Protein 5MEB (pdb70)

Foldseek 3Di:
DVVVVVVVVVVVLVLLLLLVLVVVVVPDDAFDKDWLQRSLVVSQVVDDDPVNHDDSVSSSVSVVVLCVLVCCKPWDDDPPDTIIIHHHDDDSVVSVVSSVVVCVVVVD/DVVVVVVVVVVVLVVLLLLVLLVVVVPDDAFDKDWLQVSLVVSQVPDDDPVRDDHSVNSSVSVVVLCVLVCCKPWDDDPPDTIIIHHHDDDVVSSVVSSVVVVVD

Nearest PDB structures (foldseek):
  5meb-assembly2_B  TM=1.006E+00  e=5.014E-17  Saccharomyces cerevisiae
  7ctg-assembly1_A  TM=5.837E-01  e=7.680E-02  Homo sapiens
  7jpr-assembly1_A  TM=5.671E-01  e=1.445E-01  Homo sapiens
  2zme-assembly1_A  TM=5.915E-01  e=1.983E-01  Homo sapiens
  8s0f-assembly1_A  TM=4.868E-01  e=1.408E+00  Homo sapiens

Sequence (213 aa):
GAALLSQRQQKRYQQFLAKTQVFDILFSLTRGQPYTETYLSSSSLIVDSLQDSNNPIGTKEASEILAGLQGILPDISVHHQVDDGGLKVYRWNSLDKNRRFSKLLQIHHKSKQQDGAALLSQRQKRYQQFLAKTQVFDILFSLTRGQPYTETYLSSLIVDSLQDSNNPIGTKEASSEILAGLQGILPDISVHHQVDGGLKVYRWNSLDKNRFSKLLQIHKSK

Secondary structure (DSSP, 8-state):
--HHHHHHHHHHHHHH---HHHHHHHHSPSSS-EEHHHHHHHHHHHH--TTS---HHHHHHHHHHHHHH---EEEE-STT---EEEES---HHHHHHHHHHHHHHHT-/--HHHHHHHHHHHHHH---HHHHHHHHSPSSS-EEHHHHHHHHHHHH-BTTB---HHHHHHHHHHHHHH---EEEEESTT--EEEEES---HHHHHHHHHHHH--

Radius of gyration: 21.31 Å; Cα contacts (8 Å, |Δi|>4): 197; chains: 2; bounding box: 37×63×68 Å

B-factor: mean 31.62, std 13.68, range [11.79, 124.96]

InterPro domains:
  IPR032054 DNA replication factor Cdt1, C-terminal [PF16679] (482-574)
  IPR038090 DNA replication factor Cdt1, C-terminal WH domain superfamily [G3DSA:1.10.10.1420] (472-599)

Solvent-accessible surface area: 13848 Å² total

Structure (mmCIF, N/CA/C/O backbone):
data_5MEB
#
_entry.id   5MEB
#
_cell.length_a   43.930
_cell.length_b   85.870
_cell.length_c   89.190
_cell.angle_alpha   90.00
_cell.angle_beta   90.00
_cell.angle_gamma   90.00
#
_symmetry.space_group_name_H-M   'P 21 21 21'
#
loop_
_entity.id
_entity.type
_entity.pdbx_description
1 polymer 'Cell division cycle protein CDT1'
2 non-polymer 'SULFATE ION'
3 water water
#
loop_
_atom_site.group_PDB
_atom_site.id
_atom_site.type_symbol
_atom_site.label_atom_id
_atom_site.label_alt_id
_atom_site.label_comp_id
_atom_site.label_asym_id
_atom_site.label_entity_id
_atom_site.label_seq_id
_atom_site.pdbx_PDB_ins_code
_atom_site.Cartn_x
_atom_site.Cartn_y
_atom_site.Cartn_z
_atom_site.occupancy
_atom_site.B_iso_or_equiv
_atom_site.auth_seq_id
_atom_site.auth_comp_id
_atom_site.auth_asym_id
_atom_site.auth_atom_id
_atom_site.pdbx_PDB_model_num
ATOM 1 N N . GLY A 1 1 ? 24.578 50.606 77.571 1.00 64.69 493 GLY A N 1
ATOM 2 C CA . GLY A 1 1 ? 25.749 50.960 78.356 1.00 64.15 493 GLY A CA 1
ATOM 3 C C . GLY A 1 1 ? 26.925 51.355 77.489 1.00 58.17 493 GLY A C 1
ATOM 4 O O . GLY A 1 1 ? 26.740 51.827 76.365 1.00 53.25 493 GLY A O 1
ATOM 18 N N . ALA A 1 3 ? 29.137 49.388 75.983 1.00 48.18 495 ALA A N 1
ATOM 19 C CA . ALA A 1 3 ? 29.181 48.579 74.753 1.00 46.77 495 ALA A CA 1
ATOM 20 C C . ALA A 1 3 ? 28.213 49.107 73.696 1.00 44.04 495 ALA A C 1
ATOM 21 O O . ALA A 1 3 ? 28.530 49.097 72.495 1.00 42.31 495 ALA A O 1
ATOM 23 N N . ALA A 1 4 ? 27.051 49.583 74.142 1.00 44.60 496 ALA A N 1
ATOM 24 C CA . ALA A 1 4 ? 26.051 50.142 73.241 1.00 44.56 496 ALA A CA 1
ATOM 25 C C . ALA A 1 4 ? 26.546 51.465 72.665 1.00 43.62 496 ALA A C 1
ATOM 26 O O . A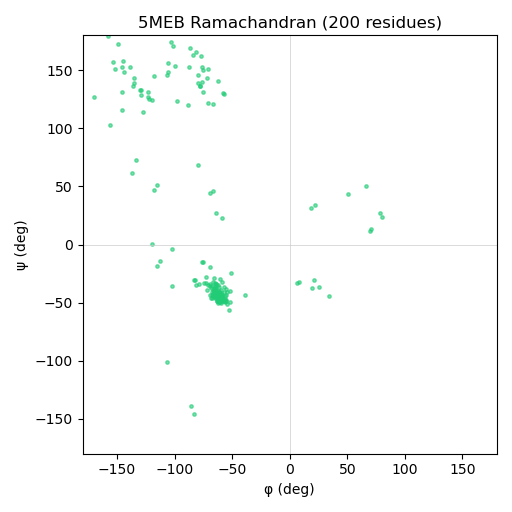LA A 1 4 ? 26.442 51.711 71.460 1.00 40.77 496 ALA A O 1
ATOM 28 N N . LEU A 1 5 ? 27.129 52.306 73.520 1.00 41.60 497 LEU A N 1
ATOM 29 C CA . LEU A 1 5 ? 27.690 53.574 73.050 1.00 39.68 497 LEU A CA 1
ATOM 30 C C . LEU A 1 5 ? 28.762 53.371 71.992 1.00 38.03 497 LEU A C 1
ATOM 31 O O . LEU A 1 5 ? 28.769 54.060 70.971 1.00 36.60 497 LEU A O 1
ATOM 36 N N . LEU A 1 6 ? 29.661 52.428 72.244 1.00 38.33 498 LEU A N 1
ATOM 37 C CA . LEU A 1 6 ? 30.731 52.127 71.290 1.00 37.41 498 LEU A CA 1
ATOM 38 C C . LEU A 1 6 ? 30.143 51.603 69.974 1.00 38.70 498 LEU A C 1
ATOM 39 O O . LEU A 1 6 ? 30.578 51.989 68.883 1.00 35.18 498 LEU A O 1
ATOM 44 N N . SER A 1 7 ? 29.143 50.734 70.089 1.00 39.55 499 SER A N 1
ATOM 45 C CA . SER A 1 7 ? 28.498 50.132 68.925 1.00 43.25 499 SER A CA 1
ATOM 46 C C . SER A 1 7 ? 27.800 51.173 68.056 1.00 42.01 499 SER A C 1
ATOM 47 O O . SER A 1 7 ? 27.942 51.181 66.830 1.00 37.91 499 SER A O 1
ATOM 50 N N . GLN A 1 8 ? 27.034 52.046 68.694 1.00 41.09 500 GLN A N 1
ATOM 51 C CA . GLN A 1 8 ? 26.263 53.049 67.968 1.00 42.00 500 GLN A CA 1
ATOM 52 C C . GLN A 1 8 ? 27.147 54.048 67.240 1.00 38.04 500 GLN A C 1
ATOM 53 O O . GLN A 1 8 ? 26.904 54.361 66.076 1.00 38.53 500 GLN A O 1
ATOM 59 N N . ARG A 1 9 ? 28.176 54.548 67.918 1.00 34.30 501 ARG A N 1
ATOM 60 C CA . ARG A 1 9 ? 29.070 55.505 67.281 1.00 33.38 501 ARG A CA 1
ATOM 61 C C . ARG A 1 9 ? 29.818 54.822 66.125 1.00 34.31 501 ARG A C 1
ATOM 62 O O . ARG A 1 9 ? 30.042 55.431 65.071 1.00 34.47 501 ARG A O 1
ATOM 70 N N . GLN A 1 10 ? 30.185 53.557 66.310 1.00 34.84 502 GLN A N 1
ATOM 71 C CA A GLN A 1 10 ? 30.861 52.786 65.273 0.44 37.01 502 GLN A CA 1
ATOM 72 C CA B GLN A 1 10 ? 30.881 52.839 65.251 0.56 36.43 502 GLN A CA 1
ATOM 73 C C . GLN A 1 10 ? 29.983 52.695 64.025 1.00 37.12 502 GLN A C 1
ATOM 74 O O . GLN A 1 10 ? 30.439 52.916 62.903 1.00 31.06 502 GLN A O 1
ATOM 85 N N . LYS A 1 11 ? 28.710 52.369 64.230 1.00 36.11 503 LYS A N 1
ATOM 86 C CA . LYS A 1 11 ? 27.787 52.222 63.101 1.00 37.65 503 LYS A CA 1
ATOM 87 C C . LYS A 1 11 ? 27.585 53.523 62.320 1.00 35.32 503 LYS A C 1
ATOM 88 O O . LYS A 1 11 ? 27.512 53.525 61.072 1.00 35.83 503 LYS A O 1
ATOM 94 N N . ARG A 1 12 ? 27.502 54.635 63.040 1.00 31.65 504 ARG A N 1
ATOM 95 C CA . ARG A 1 12 ? 27.384 55.935 62.385 1.00 30.53 504 ARG A CA 1
ATOM 96 C C . ARG A 1 12 ? 28.640 56.247 61.583 1.00 29.77 504 ARG A C 1
ATOM 97 O O . ARG A 1 12 ? 28.569 56.814 60.497 1.00 30.10 504 ARG A O 1
ATOM 105 N N . TYR A 1 13 ? 29.795 55.889 62.132 1.00 28.63 505 TYR A N 1
ATOM 106 C CA . TYR A 1 13 ? 31.038 56.136 61.420 1.00 26.98 505 TYR A CA 1
ATOM 107 C C . TYR A 1 13 ? 31.130 55.271 60.173 1.00 27.88 505 TYR A C 1
ATOM 108 O O . TYR A 1 13 ? 31.679 55.738 59.143 1.00 26.78 505 TYR A O 1
ATOM 117 N N . GLN A 1 14 ? 30.623 54.037 60.247 1.00 28.19 506 GLN A N 1
ATOM 118 C CA . GLN A 1 14 ? 30.659 53.127 59.098 1.00 32.89 506 GLN A CA 1
ATOM 119 C C . GLN A 1 14 ? 29.884 53.751 57.937 1.00 33.17 506 GLN A C 1
ATOM 120 O O . GLN A 1 14 ? 30.349 53.742 56.776 1.00 27.21 506 GLN A O 1
ATOM 126 N N . GLN A 1 15 ? 28.714 54.298 58.260 1.00 29.03 507 GLN A N 1
ATOM 127 C CA . GLN A 1 15 ? 27.860 54.943 57.259 1.00 32.52 507 GLN A CA 1
ATOM 128 C C . GLN A 1 15 ? 28.515 56.182 56.676 1.00 28.07 507 GLN A C 1
ATOM 129 O O . GLN A 1 15 ? 28.508 56.388 55.457 1.00 27.55 507 GLN A O 1
ATOM 135 N N . PHE A 1 16 ? 29.058 57.007 57.567 1.00 26.38 508 PHE A N 1
ATOM 136 C CA . PHE A 1 16 ? 29.771 58.213 57.181 1.00 26.31 508 PHE A CA 1
ATOM 137 C C . PHE A 1 16 ? 30.898 57.896 56.188 1.00 23.95 508 PHE A C 1
ATOM 138 O O . PHE A 1 16 ? 30.980 58.505 55.129 1.00 23.26 508 PHE A O 1
ATOM 146 N N . LEU A 1 17 ? 31.746 56.932 56.533 1.00 24.00 509 LEU A N 1
ATOM 147 C CA . LEU A 1 17 ? 32.901 56.588 55.682 1.00 23.12 509 LEU A CA 1
ATOM 148 C C . LEU A 1 17 ? 32.463 56.104 54.324 1.00 23.39 509 LEU A C 1
ATOM 149 O O . LEU A 1 17 ? 33.041 56.499 53.313 1.00 22.52 509 LEU A O 1
ATOM 154 N N . ALA A 1 18 ? 31.446 55.252 54.290 1.00 24.67 510 ALA A N 1
ATOM 155 C CA . ALA A 1 18 ? 30.970 54.734 53.015 1.00 25.07 510 ALA A CA 1
ATOM 156 C C . ALA A 1 18 ? 30.407 55.880 52.159 1.00 24.63 510 ALA A C 1
ATOM 157 O O . ALA A 1 18 ? 30.697 55.946 50.974 1.00 24.21 510 ALA A O 1
ATOM 172 N N . LYS A 1 20 ? 31.345 59.019 52.386 1.00 22.16 512 LYS A N 1
ATOM 173 C CA . LYS A 1 20 ? 32.497 59.822 51.977 1.00 20.80 512 LYS A CA 1
ATOM 174 C C . LYS A 1 20 ? 33.220 59.139 50.838 1.00 20.51 512 LYS A C 1
ATOM 175 O O . LYS A 1 20 ? 33.640 59.803 49.914 1.00 19.82 512 LYS A O 1
ATOM 189 N N . THR A 1 22 ? 31.989 57.382 48.464 1.00 18.75 514 THR A N 1
ATOM 190 C CA . THR A 1 22 ? 31.276 57.617 47.208 1.00 17.94 514 THR A CA 1
ATOM 191 C C . THR A 1 22 ? 31.494 59.029 46.700 1.00 20.62 514 THR A C 1
ATOM 192 O O . THR A 1 22 ? 31.515 59.251 45.482 1.00 19.19 514 THR A O 1
ATOM 196 N N . GLN A 1 23 ? 31.691 59.993 47.611 1.00 18.08 515 GLN A N 1
ATOM 197 C CA . GLN A 1 23 ? 31.990 61.346 47.161 1.00 15.70 515 GLN A CA 1
ATOM 198 C C . GLN A 1 23 ? 33.418 61.461 46.651 1.00 18.31 515 GLN A C 1
ATOM 199 O O . GLN A 1 23 ? 33.676 62.212 45.724 1.00 17.52 515 GLN A O 1
ATOM 205 N N . VAL A 1 24 ? 34.332 60.690 47.248 1.00 15.55 516 VAL A N 1
ATOM 206 C CA . VAL A 1 24 ? 35.703 60.707 46.775 1.00 16.92 516 VAL A CA 1
ATOM 207 C C . VAL A 1 24 ? 35.713 60.164 45.350 1.00 15.74 516 VAL A C 1
ATOM 208 O O . VAL A 1 24 ? 36.412 60.729 44.468 1.00 15.30 516 VAL A O 1
ATOM 212 N N . PHE A 1 25 ? 34.938 59.096 45.124 1.00 14.58 517 PHE A N 1
ATOM 213 C CA . PHE A 1 25 ? 34.834 58.535 43.77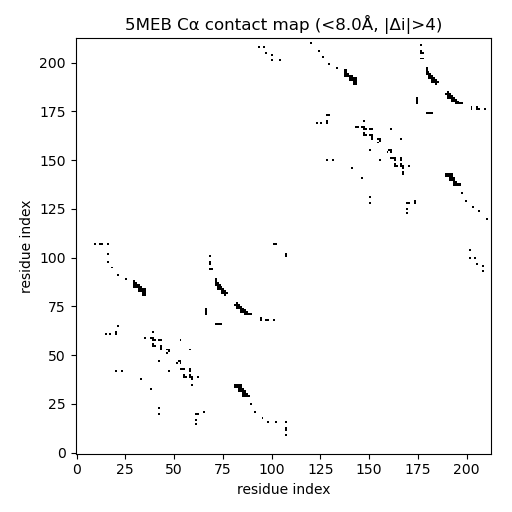2 1.00 18.23 517 PHE A CA 1
ATOM 214 C C . PHE A 1 25 ? 34.341 59.617 42.793 1.00 17.50 517 PHE A C 1
ATOM 215 O O . PHE A 1 25 ? 34.926 59.811 41.710 1.00 16.75 517 PHE A O 1
ATOM 223 N N . ASP A 1 26 ? 33.275 60.320 43.172 1.00 18.21 518 ASP A N 1
ATOM 224 C CA . ASP A 1 26 ? 32.748 61.441 42.360 1.00 18.49 518 ASP A CA 1
ATOM 225 C C . ASP A 1 26 ? 33.808 62.504 42.071 1.00 18.82 518 ASP A C 1
ATOM 226 O O . ASP A 1 26 ? 33.868 63.042 40.957 1.00 18.69 518 ASP A O 1
ATOM 231 N N . ILE A 1 27 ? 34.665 62.791 43.062 1.00 16.31 519 ILE A N 1
ATOM 232 C CA . ILE A 1 27 ? 35.721 63.759 42.863 1.00 16.99 519 ILE A CA 1
ATOM 233 C C . ILE A 1 27 ? 36.745 63.224 41.862 1.00 19.89 519 ILE A C 1
ATOM 234 O O . ILE A 1 27 ? 37.109 63.934 40.919 1.00 18.16 519 ILE A O 1
ATOM 239 N N . LEU A 1 28 ? 37.166 61.969 42.028 1.00 17.56 520 LEU A N 1
ATOM 240 C CA . LEU A 1 28 ? 38.144 61.376 41.077 1.00 19.00 520 LEU A CA 1
ATOM 241 C C . LEU A 1 28 ? 37.545 61.338 39.677 1.00 19.38 520 LEU A C 1
ATOM 242 O O . LEU A 1 28 ? 38.219 61.616 38.687 1.00 19.39 520 LEU A O 1
ATOM 247 N N . PHE A 1 29 ? 36.264 60.961 39.606 1.00 15.89 521 PHE A N 1
ATOM 248 C CA . PHE A 1 29 ? 35.589 60.901 38.327 1.00 14.39 521 PHE A CA 1
ATOM 249 C C . PHE A 1 29 ? 35.580 62.250 37.609 1.00 18.60 521 PHE A C 1
ATOM 250 O O . PHE A 1 29 ? 35.581 62.310 36.380 1.00 22.87 521 PHE A O 1
ATOM 258 N N . SER A 1 30 ? 35.528 63.337 38.360 1.00 18.66 522 SER A N 1
ATOM 259 C CA . SER A 1 30 ? 35.482 64.685 37.774 1.00 18.67 522 SER A CA 1
ATOM 260 C C . SER A 1 30 ? 36.825 65.166 37.215 1.00 23.34 522 SER A C 1
ATOM 261 O O . SER A 1 30 ? 36.862 66.163 36.471 1.00 23.11 522 SER A O 1
ATOM 264 N N . LEU A 1 31 ? 37.916 64.481 37.584 1.00 19.70 523 LEU A N 1
ATOM 265 C CA . LEU A 1 31 ? 39.265 64.926 37.194 1.00 20.51 523 LEU A CA 1
ATOM 266 C C . LEU A 1 31 ? 39.581 64.417 35.803 1.00 20.89 523 LEU A C 1
ATOM 267 O O . LEU A 1 31 ? 38.917 63.520 35.312 1.00 20.98 523 LEU A O 1
ATOM 272 N N . THR A 1 32 ? 40.587 64.999 35.180 1.00 19.65 524 THR A N 1
ATOM 273 C CA . THR A 1 32 ? 41.082 64.499 33.902 1.00 24.23 524 THR A CA 1
ATOM 274 C C . THR A 1 32 ? 41.704 63.122 34.138 1.00 25.44 524 THR A C 1
ATOM 275 O O . THR A 1 32 ? 42.630 62.982 34.937 1.00 23.87 524 THR A O 1
ATOM 279 N N . ARG A 1 33 ? 41.202 62.096 33.464 1.00 22.06 525 ARG A N 1
ATOM 280 C CA . ARG A 1 33 ? 41.738 60.770 33.720 1.00 23.93 525 ARG A CA 1
ATOM 281 C C . ARG A 1 33 ? 43.059 60.519 32.954 1.00 24.13 525 ARG A C 1
ATOM 282 O O . ARG A 1 33 ? 43.411 61.258 32.006 1.00 24.71 525 ARG A O 1
ATOM 290 N N . GLY A 1 34 ? 43.771 59.472 33.353 1.00 22.70 526 GLY A N 1
ATOM 291 C CA . GLY A 1 34 ? 44.922 58.997 32.588 1.00 27.00 526 GLY A CA 1
ATOM 292 C C . GLY A 1 34 ? 46.182 59.813 32.848 1.00 29.12 526 GLY A C 1
ATOM 293 O O . GLY A 1 34 ? 47.073 59.866 31.980 1.00 35.64 526 GLY A O 1
ATOM 294 N N . GLN A 1 35 ? 46.234 60.472 34.005 1.00 22.19 527 GLN A N 1
ATOM 295 C CA . GLN A 1 35 ? 47.440 61.196 34.432 1.00 27.37 527 GLN A CA 1
ATOM 296 C C . GLN A 1 35 ? 47.686 60.975 35.913 1.00 23.04 527 GLN A C 1
ATOM 297 O O . GLN A 1 35 ? 46.760 60.682 36.661 1.00 20.83 527 GLN A O 1
ATOM 303 N N . PRO A 1 36 ? 48.957 61.056 36.347 1.00 17.67 528 PRO A N 1
ATOM 304 C CA . PRO A 1 36 ? 49.213 60.839 37.775 1.00 17.54 528 PRO A CA 1
ATOM 305 C C . PRO A 1 36 ? 48.731 61.995 38.655 1.00 18.27 528 PRO A C 1
ATOM 306 O O . PRO A 1 36 ? 48.839 63.185 38.267 1.00 19.28 528 PRO A O 1
ATOM 310 N N . TYR A 1 37 ? 48.227 61.635 39.834 1.00 18.37 529 TYR A N 1
ATOM 311 C CA . TYR A 1 37 ? 47.838 62.589 40.873 1.00 17.67 529 TYR A CA 1
ATOM 312 C C . TYR A 1 37 ? 48.481 62.185 42.191 1.00 19.56 529 TYR A C 1
ATOM 313 O O . TYR A 1 37 ? 48.415 61.012 42.572 1.00 18.55 529 TYR A O 1
ATOM 322 N N . THR A 1 38 ? 49.086 63.140 42.896 1.00 19.42 530 THR A N 1
ATOM 323 C CA . THR A 1 38 ? 49.700 62.787 44.165 1.00 17.14 530 THR A CA 1
ATOM 324 C C . THR A 1 38 ? 48.640 62.614 45.234 1.00 15.52 530 THR A C 1
ATOM 325 O O . THR A 1 38 ? 47.568 63.203 45.149 1.00 16.77 530 THR A O 1
ATOM 329 N N . GLU A 1 39 ? 48.957 61.783 46.226 1.00 15.62 531 GLU A N 1
ATOM 330 C CA . GLU A 1 39 ? 48.088 61.642 47.388 1.00 14.83 531 GLU A CA 1
ATOM 331 C C . GLU A 1 39 ? 47.826 62.996 48.022 1.00 20.01 531 GLU A C 1
ATOM 332 O O . GLU A 1 39 ? 46.708 63.270 48.468 1.00 17.89 531 GLU A O 1
ATOM 338 N N . THR A 1 40 ? 48.869 63.838 48.095 1.00 18.77 532 THR A N 1
ATOM 339 C CA . THR A 1 40 ? 48.776 65.130 48.785 1.00 16.00 532 THR A CA 1
ATOM 340 C C . THR A 1 40 ? 47.764 66.031 48.116 1.00 18.11 532 THR A C 1
ATOM 341 O O . THR A 1 40 ? 46.900 66.619 48.781 1.00 17.63 532 THR A O 1
ATOM 345 N N . TYR A 1 41 ? 47.862 66.145 46.794 1.00 14.72 533 TYR A N 1
ATOM 346 C CA . TYR A 1 41 ? 46.874 66.908 46.043 1.00 14.81 533 TYR A CA 1
ATOM 347 C C . TYR A 1 41 ? 45.464 66.350 46.214 1.00 15.06 533 TYR A C 1
ATOM 348 O O . TYR A 1 41 ? 44.500 67.110 46.477 1.00 15.85 533 TYR A O 1
ATOM 357 N N . LEU A 1 42 ? 45.308 65.034 46.052 1.00 15.98 534 LEU A N 1
ATOM 358 C CA . LEU A 1 42 ? 43.954 64.438 46.168 1.00 18.24 534 LEU A CA 1
ATOM 359 C C . LEU A 1 42 ? 43.358 64.568 47.582 1.00 18.29 534 LEU A C 1
ATOM 360 O O . LEU A 1 42 ? 42.160 64.846 47.728 1.00 17.66 534 LEU A O 1
ATOM 365 N N . SER A 1 43 ? 44.164 64.364 48.620 1.00 17.79 535 SER A N 1
ATOM 366 C CA A SER A 1 43 ? 43.615 64.476 49.964 0.58 18.38 535 SER A CA 1
ATOM 367 C CA B SER A 1 43 ? 43.705 64.498 50.003 0.42 18.56 535 SER A CA 1
ATOM 368 C C . SER A 1 43 ? 43.207 65.906 50.300 1.00 18.63 535 SER A C 1
ATOM 369 O O . SER A 1 43 ? 42.165 66.102 50.928 1.00 18.85 535 SER A O 1
ATOM 374 N N . SER A 1 44 ? 43.998 66.905 49.884 1.00 18.02 536 SER A N 1
ATOM 375 C CA A SER A 1 44 ? 43.623 68.298 50.121 0.61 18.07 536 SER A CA 1
ATOM 376 C CA B SER A 1 44 ? 43.627 68.298 50.120 0.39 18.54 536 SER A CA 1
ATOM 377 C C . SER A 1 44 ? 42.367 68.655 49.325 1.00 17.11 536 SER A C 1
ATOM 378 O O . SER A 1 44 ? 41.528 69.404 49.804 1.00 17.71 536 SER A O 1
ATOM 383 N N . LEU A 1 45 ? 42.248 68.104 48.118 1.00 16.88 537 LEU A N 1
ATOM 384 C CA . LEU A 1 45 ? 41.097 68.367 47.267 1.00 19.12 537 LEU A CA 1
ATOM 385 C C . LEU A 1 45 ? 39.820 67.767 47.878 1.00 17.56 537 LEU A C 1
ATOM 386 O O . LEU A 1 45 ? 38.736 68.373 47.829 1.00 19.55 537 LEU A O 1
ATOM 391 N N . ILE A 1 46 ? 39.952 66.582 48.450 1.00 15.69 538 ILE A N 1
ATOM 392 C CA . ILE A 1 46 ? 38.827 65.932 49.145 1.00 18.51 538 ILE A CA 1
ATOM 393 C C . ILE A 1 46 ? 38.376 66.765 50.339 1.00 20.01 538 ILE A C 1
ATOM 394 O O . ILE A 1 46 ? 37.171 67.039 50.527 1.00 21.37 538 ILE A O 1
ATOM 399 N N . VAL A 1 47 ? 39.337 67.153 51.169 1.00 17.55 539 VAL A N 1
ATOM 400 C CA . VAL A 1 47 ? 39.029 67.968 52.330 1.00 18.26 539 VAL A CA 1
ATOM 401 C C . VAL A 1 47 ? 38.423 69.309 51.912 1.00 23.90 539 VAL A C 1
ATOM 402 O O . VAL A 1 47 ? 37.413 69.742 52.496 1.00 22.07 539 VAL A O 1
ATOM 406 N N . ASP A 1 48 ? 39.035 69.981 50.926 1.00 20.11 540 ASP A N 1
ATOM 407 C CA . ASP A 1 48 ? 38.521 71.292 50.503 1.00 19.75 540 ASP A CA 1
ATOM 408 C C . ASP A 1 48 ? 37.117 71.168 49.903 1.00 21.50 540 ASP A C 1
ATOM 409 O O . ASP A 1 48 ? 36.313 72.065 50.056 1.00 24.56 540 ASP A O 1
ATOM 414 N N . SER A 1 49 ? 36.843 70.067 49.229 1.00 18.15 541 SER A N 1
ATOM 415 C CA . SER A 1 49 ? 35.566 69.882 48.513 1.00 19.33 541 SER A CA 1
ATOM 416 C C . SER A 1 49 ? 34.402 69.498 49.431 1.00 20.30 541 SER A C 1
ATOM 417 O O . SER A 1 49 ? 33.249 69.872 49.178 1.00 22.69 541 SER A O 1
ATOM 420 N N . LEU A 1 50 ? 34.711 68.720 50.479 1.00 19.21 542 LEU A N 1
ATOM 421 C CA . LEU A 1 50 ? 33.662 68.064 51.289 1.00 21.11 542 LEU A CA 1
ATOM 422 C C . LEU A 1 50 ? 33.524 68.580 52.730 1.00 29.58 542 LEU A C 1
ATOM 423 O O . LEU A 1 50 ? 32.525 68.325 53.406 1.00 29.00 542 LEU A O 1
ATOM 428 N N . GLN A 1 51 ? 34.511 69.336 53.199 1.00 31.68 543 GLN A N 1
ATOM 429 C CA . GLN A 1 51 ? 34.527 69.724 54.606 1.00 38.01 543 GLN A CA 1
ATOM 430 C C . GLN A 1 51 ? 33.588 70.890 54.857 1.00 41.06 543 GLN A C 1
ATOM 431 O O . GLN A 1 51 ? 33.501 71.796 54.035 1.00 40.48 543 GLN A O 1
ATOM 437 N N . ASP A 1 52 ? 32.862 70.838 55.976 1.00 43.85 544 ASP A N 1
ATOM 438 C CA . ASP A 1 52 ? 32.229 72.024 56.544 1.00 51.18 544 ASP A CA 1
ATOM 439 C C . ASP A 1 52 ? 32.144 71.898 58.069 1.00 55.30 544 ASP A C 1
ATOM 440 O O . ASP A 1 52 ? 32.466 70.838 58.635 1.00 53.27 544 ASP A O 1
ATOM 445 N N . SER A 1 53 ? 31.722 72.994 58.706 1.00 58.16 545 SER A N 1
ATOM 446 C CA . SER A 1 53 ? 31.538 73.086 60.162 1.00 63.53 545 SER A CA 1
ATOM 447 C C . SER A 1 53 ? 30.953 71.814 60.786 1.00 63.07 545 SER A C 1
ATOM 448 O O . SER A 1 53 ? 31.408 71.351 61.833 1.00 63.92 545 SER A O 1
ATOM 451 N N . ASN A 1 54 ? 29.948 71.247 60.128 1.00 60.23 546 ASN A N 1
ATOM 452 C CA . ASN A 1 54 ? 29.160 70.180 60.723 1.00 59.30 546 ASN A CA 1
ATOM 453 C C . ASN A 1 54 ? 29.500 68.793 60.232 1.00 53.82 546 ASN A C 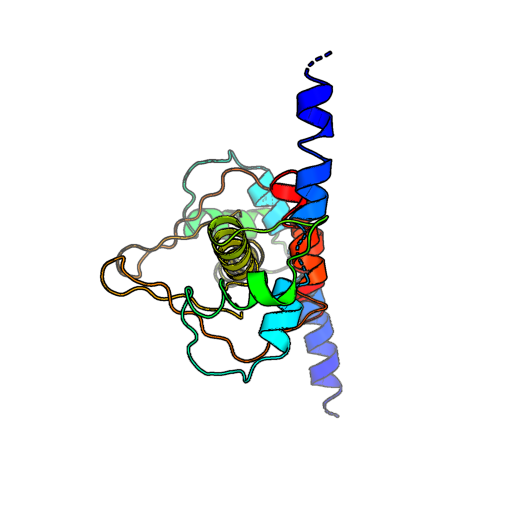1
ATOM 454 O O . ASN A 1 54 ? 28.949 67.812 60.735 1.00 55.26 546 ASN A O 1
ATOM 459 N N . ASN A 1 55 ? 30.420 68.715 59.268 1.00 49.25 547 ASN A N 1
ATOM 460 C CA . ASN A 1 55 ? 30.780 67.458 58.620 1.00 43.65 547 ASN A CA 1
ATOM 461 C C . ASN A 1 55 ? 32.299 67.340 58.453 1.00 39.48 547 ASN A C 1
ATOM 462 O O . ASN A 1 55 ? 32.792 67.252 57.329 1.00 37.25 547 ASN A O 1
ATOM 467 N N . PRO A 1 56 ? 33.033 67.344 59.573 1.00 39.88 548 PRO A N 1
ATOM 468 C CA . PRO A 1 56 ? 34.500 67.403 59.502 1.00 39.53 548 PRO A CA 1
ATOM 469 C C . PRO A 1 56 ? 35.125 66.206 58.794 1.00 37.77 548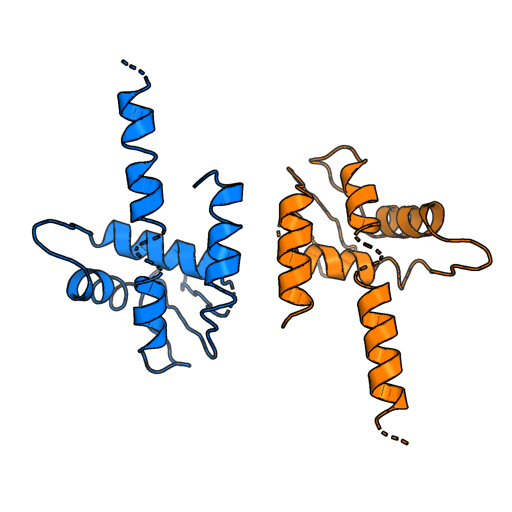 PRO A C 1
ATOM 470 O O . PRO A 1 56 ? 34.704 65.052 58.937 1.00 39.76 548 PRO A O 1
ATOM 474 N N . ILE A 1 57 ? 36.147 66.496 58.013 1.00 35.59 549 ILE A N 1
ATOM 475 C CA . ILE A 1 57 ? 36.960 65.440 57.457 1.00 36.03 549 ILE A CA 1
ATOM 476 C C . ILE A 1 57 ? 38.371 66.003 57.395 1.00 38.40 549 ILE A C 1
ATOM 477 O O . ILE A 1 57 ? 38.598 67.147 56.983 1.00 37.77 549 ILE A O 1
ATOM 482 N N . GLY A 1 58 ? 39.308 65.216 57.898 1.00 38.14 550 GLY A N 1
ATOM 483 C CA . GLY A 1 58 ? 40.688 65.648 57.975 1.00 32.75 550 GLY A CA 1
ATOM 484 C C . GLY A 1 58 ? 41.491 65.039 56.856 1.00 26.33 550 GLY A C 1
ATOM 485 O O . GLY A 1 58 ? 41.017 64.176 56.116 1.00 23.69 550 GLY A O 1
ATOM 486 N N . THR A 1 59 ? 42.718 65.520 56.733 1.00 29.52 551 THR A N 1
ATOM 487 C CA . THR A 1 59 ? 43.677 65.026 55.758 1.00 29.55 551 THR A CA 1
ATOM 488 C C . THR A 1 59 ? 43.935 63.528 55.868 1.00 28.58 551 THR A C 1
ATOM 489 O O . THR A 1 59 ? 43.882 62.796 54.876 1.00 25.29 551 THR A O 1
ATOM 493 N N . LYS A 1 60 ? 44.210 63.078 57.087 1.00 28.80 552 LYS A N 1
ATOM 494 C CA . LYS A 1 60 ? 44.459 61.660 57.321 1.00 35.10 552 LYS A CA 1
ATOM 495 C C . LYS A 1 60 ? 43.256 60.796 56.961 1.00 30.99 552 LYS A C 1
ATOM 496 O O . LYS A 1 60 ? 43.416 59.755 56.312 1.00 29.02 552 LYS A O 1
ATOM 502 N N . GLU A 1 61 ? 42.056 61.205 57.378 1.00 28.16 553 GLU A N 1
ATOM 503 C CA . GLU A 1 61 ? 40.845 60.506 56.927 1.00 29.70 553 GLU A CA 1
ATOM 504 C C . GLU A 1 61 ? 40.715 60.459 55.403 1.00 23.35 553 GLU A C 1
ATOM 505 O O . GLU A 1 61 ? 40.387 59.406 54.811 1.00 23.71 553 GLU A O 1
ATOM 511 N N . ALA A 1 62 ? 40.930 61.598 54.759 1.00 21.56 554 ALA A N 1
ATOM 512 C CA . ALA A 1 62 ? 40.775 61.645 53.300 1.00 21.39 554 ALA A CA 1
ATOM 513 C C . ALA A 1 62 ? 41.781 60.688 52.643 1.00 20.77 554 ALA A C 1
ATOM 514 O O . ALA A 1 62 ? 41.455 59.965 51.698 1.00 19.34 554 ALA A O 1
ATOM 516 N N . SER A 1 63 ? 43.019 60.704 53.148 1.00 19.09 555 SER A N 1
ATOM 517 C CA . SER A 1 63 ? 44.040 59.803 52.608 1.00 16.94 555 SER A CA 1
ATOM 518 C C . SER A 1 63 ? 43.675 58.313 52.759 1.00 19.41 555 SER A C 1
ATOM 519 O O . SER A 1 63 ? 43.927 57.512 51.858 1.00 22.71 555 SER A O 1
ATOM 522 N N . GLU A 1 64 ? 43.175 57.929 53.927 1.00 18.67 556 GLU A N 1
ATOM 523 C CA . GLU A 1 64 ? 42.765 56.531 54.163 1.00 23.96 556 GLU A CA 1
ATOM 524 C C . GLU A 1 64 ? 41.558 56.115 53.301 1.00 20.35 556 GLU A C 1
ATOM 525 O O . GLU A 1 64 ? 41.474 54.994 52.799 1.00 23.04 556 GLU A O 1
ATOM 531 N N . ILE A 1 65 ? 40.586 57.002 53.182 1.00 19.67 557 ILE A N 1
ATOM 532 C CA . ILE A 1 65 ? 39.454 56.751 52.287 1.00 20.45 557 ILE A CA 1
ATOM 533 C C . ILE A 1 65 ? 39.869 56.544 50.832 1.00 21.28 557 ILE A C 1
ATOM 534 O O . ILE A 1 65 ? 39.408 55.595 50.151 1.00 21.47 557 ILE A O 1
ATOM 539 N N . LEU A 1 66 ? 40.731 57.424 50.355 1.00 17.11 558 LEU A N 1
ATOM 540 C CA . LEU A 1 66 ? 41.311 57.292 49.025 1.00 16.43 558 LEU A CA 1
ATOM 541 C C . LEU A 1 66 ? 42.039 55.973 48.882 1.00 17.86 558 LEU A C 1
ATOM 542 O O . LEU A 1 66 ? 41.855 55.262 47.893 1.00 19.88 558 LEU A O 1
ATOM 547 N N . ALA A 1 67 ? 42.868 55.628 49.869 1.00 20.06 559 ALA A N 1
ATOM 548 C CA . ALA A 1 67 ? 43.542 54.320 49.841 1.00 24.16 559 ALA A CA 1
ATOM 549 C C . ALA A 1 67 ? 42.547 53.153 49.821 1.00 21.46 559 ALA A C 1
ATOM 550 O O . ALA A 1 67 ? 42.768 52.128 49.130 1.00 20.03 559 ALA A O 1
ATOM 552 N N . GLY A 1 68 ? 41.457 53.290 50.575 1.00 17.24 560 GLY A N 1
ATOM 553 C CA . GLY A 1 68 ? 40.450 52.247 50.610 1.00 20.70 560 GLY A CA 1
ATOM 554 C C . GLY A 1 68 ? 39.811 52.101 49.248 1.00 20.61 560 GLY A C 1
ATOM 555 O O . GLY A 1 68 ? 39.475 50.978 48.826 1.00 22.40 560 GLY A O 1
ATOM 556 N N . LEU A 1 69 ? 39.618 53.230 48.570 1.00 17.84 561 LEU A N 1
ATOM 557 C CA . LEU A 1 69 ? 38.918 53.219 47.275 1.00 19.58 561 LEU A CA 1
ATOM 558 C C . LEU A 1 69 ? 39.795 52.474 46.256 1.00 21.50 561 LEU A C 1
ATOM 559 O O . LEU A 1 69 ? 39.312 51.650 45.473 1.00 21.01 561 LEU A O 1
ATOM 564 N N . GLN A 1 70 ? 41.092 52.755 46.273 1.00 20.85 562 GLN A N 1
ATOM 565 C CA . GLN A 1 70 ? 41.996 52.029 45.369 1.00 20.62 562 GLN A CA 1
ATOM 566 C C . GLN A 1 70 ? 41.961 50.534 45.696 1.00 21.84 562 GLN A C 1
ATOM 567 O O . GLN A 1 70 ? 42.030 49.691 44.797 1.00 22.67 562 GLN A O 1
ATOM 573 N N . GLY A 1 71 ? 41.837 50.198 46.987 1.00 20.36 563 GLY A N 1
ATOM 574 C CA . GLY A 1 71 ? 41.844 48.807 47.426 1.00 21.71 563 GLY A CA 1
ATOM 575 C C . GLY A 1 71 ? 40.626 48.042 46.929 1.00 22.45 563 GLY A C 1
ATOM 576 O O . GLY A 1 71 ? 40.692 46.829 46.669 1.00 27.05 563 GLY A O 1
ATOM 577 N N . ILE A 1 72 ? 39.512 48.763 46.807 1.00 22.27 564 ILE A N 1
ATOM 578 C CA . ILE A 1 72 ? 38.250 48.224 46.278 1.00 23.50 564 ILE A CA 1
ATOM 579 C C . ILE A 1 72 ? 38.198 48.196 44.738 1.00 21.25 564 ILE A C 1
ATOM 580 O O . ILE A 1 72 ? 37.569 47.305 44.135 1.00 22.84 564 ILE A O 1
ATOM 585 N N . LEU A 1 73 ? 38.894 49.161 44.123 1.00 23.72 565 LEU A N 1
ATOM 586 C CA . LEU A 1 73 ? 38.985 49.255 42.658 1.00 22.86 565 LEU A CA 1
ATOM 587 C C . LEU A 1 73 ? 40.419 49.052 42.094 1.00 23.52 565 LEU A C 1
ATOM 588 O O . LEU A 1 73 ? 40.875 49.869 41.289 1.00 23.91 565 LEU A O 1
ATOM 593 N N . PRO A 1 74 ? 41.106 47.961 42.482 1.00 21.64 566 PRO A N 1
ATOM 594 C CA . PRO A 1 74 ? 42.519 47.846 42.080 1.00 24.09 566 PRO A CA 1
ATOM 595 C C . PRO A 1 74 ? 42.715 47.623 40.577 1.00 28.57 566 PRO A C 1
ATOM 596 O O . PRO A 1 74 ? 43.814 47.890 40.037 1.00 25.60 566 PRO A O 1
ATOM 608 N N . ASP A 1 76 ? 41.010 49.369 38.379 1.00 26.00 568 ASP A N 1
ATOM 609 C CA . ASP A 1 76 ? 40.700 50.651 37.741 1.00 23.17 568 ASP A CA 1
ATOM 610 C C . ASP A 1 76 ? 41.654 51.751 38.170 1.00 24.77 568 ASP A C 1
ATOM 611 O O . ASP A 1 76 ? 41.881 52.700 37.425 1.00 23.55 568 ASP A O 1
ATOM 616 N N . ILE A 1 77 ? 42.113 51.657 39.413 1.00 22.46 569 ILE A N 1
ATOM 617 C CA . ILE A 1 77 ? 42.971 52.673 40.034 1.00 19.71 569 ILE A CA 1
ATOM 618 C C . ILE A 1 77 ? 44.284 52.036 40.480 1.00 22.11 569 ILE A C 1
ATOM 619 O O . ILE A 1 77 ? 44.282 51.029 41.211 1.00 22.53 569 ILE A O 1
ATOM 624 N N . SER A 1 78 ? 45.408 52.592 40.031 1.00 20.28 570 SER A N 1
ATOM 625 C CA . SER A 1 78 ? 46.698 52.086 40.479 1.00 20.63 570 SER A CA 1
ATOM 626 C C . SER A 1 78 ? 47.319 53.052 41.476 1.00 20.94 570 SER A C 1
ATOM 627 O O . SER A 1 78 ? 47.000 54.246 41.499 1.00 18.95 570 SER A O 1
ATOM 630 N N . VAL A 1 79 ? 48.205 52.531 42.326 1.00 20.84 571 VAL A N 1
ATOM 631 C CA . VAL A 1 79 ? 48.920 53.383 43.253 1.00 21.19 571 VAL A CA 1
ATOM 632 C C . VAL A 1 79 ? 50.376 52.937 43.226 1.00 21.31 571 VAL A C 1
ATOM 633 O O . VAL A 1 79 ? 50.669 51.739 43.184 1.00 24.36 571 VAL A O 1
ATOM 637 N N . HIS A 1 80 ? 51.290 53.899 43.196 1.00 20.78 572 HIS A N 1
ATOM 638 C CA A HIS A 1 80 ? 52.725 53.604 43.143 0.58 24.33 572 HIS A CA 1
ATOM 639 C CA B HIS A 1 80 ? 52.711 53.561 43.193 0.42 23.94 572 HIS A CA 1
ATOM 640 C C . HIS A 1 80 ? 53.465 54.446 44.185 1.00 24.43 572 HIS A C 1
ATOM 641 O O . HIS A 1 80 ? 53.078 55.585 44.446 1.00 21.97 572 HIS A O 1
ATOM 654 N N . GLN A 1 81 ? 54.535 53.894 44.752 1.00 25.84 573 GLN A N 1
ATOM 655 C CA . GLN A 1 81 ? 55.423 54.649 45.639 1.00 23.13 573 GLN A CA 1
ATOM 656 C C . GLN A 1 81 ? 56.834 54.326 45.238 1.00 24.90 573 GLN A C 1
ATOM 657 O O . GLN A 1 81 ? 57.140 53.163 44.921 1.00 25.77 573 GLN A O 1
ATOM 663 N N . VAL A 1 82 ? 57.705 55.315 45.314 1.00 24.50 574 VAL A N 1
ATOM 664 C CA . VAL A 1 82 ? 59.108 55.024 45.118 1.00 29.38 574 VAL A CA 1
ATOM 665 C C . VAL A 1 82 ? 59.738 54.882 46.513 1.00 34.66 574 VAL A C 1
ATOM 666 O O . VAL A 1 82 ? 59.611 55.789 47.331 1.00 30.92 574 VAL A O 1
ATOM 670 N N . ASP A 1 83 ? 60.366 53.726 46.757 1.00 36.12 575 ASP A N 1
ATOM 671 C CA A ASP A 1 83 ? 61.039 53.425 48.028 0.60 41.58 575 ASP A CA 1
ATOM 672 C CA B ASP A 1 83 ? 61.007 53.370 48.040 0.40 41.12 575 ASP A CA 1
ATOM 673 C C . ASP A 1 83 ? 60.192 53.796 49.261 1.00 38.22 575 ASP A C 1
ATOM 674 O O . ASP A 1 83 ? 60.689 54.429 50.188 1.00 39.43 575 ASP A O 1
ATOM 683 N N . GLY A 1 84 ? 58.924 53.410 49.267 1.00 35.80 576 GLY A N 1
ATOM 684 C CA . GLY A 1 84 ? 58.048 53.694 50.391 1.00 34.37 576 GLY A CA 1
ATOM 685 C C . GLY A 1 84 ? 57.665 55.157 50.564 1.00 34.58 576 GLY A C 1
ATOM 686 O O . GLY A 1 84 ? 57.094 55.523 51.597 1.00 34.86 576 GLY A O 1
ATOM 687 N N . GLY A 1 85 ? 57.956 55.989 49.563 1.00 30.12 577 GLY A N 1
ATOM 688 C CA . GLY A 1 85 ? 57.667 57.421 49.642 1.00 25.41 577 GLY A CA 1
ATOM 689 C C . GLY A 1 85 ? 56.222 57.815 49.280 1.00 25.05 577 GLY A C 1
ATOM 690 O O . GLY A 1 85 ? 55.258 57.080 49.540 1.00 26.88 577 GLY A O 1
ATOM 691 N N . LEU A 1 86 ? 56.087 58.985 48.669 1.00 22.05 578 LEU A N 1
ATOM 692 C CA . LEU A 1 86 ? 54.794 59.560 48.332 1.00 20.06 578 LEU A CA 1
ATOM 693 C C . LEU A 1 86 ? 53.953 58.667 47.435 1.00 22.09 578 LEU A C 1
ATOM 694 O O . LEU A 1 86 ? 54.435 58.205 46.388 1.00 22.17 578 LEU A O 1
ATOM 699 N N . LYS A 1 87 ? 52.688 58.450 47.809 1.00 19.69 579 LYS A N 1
ATOM 700 C CA . LYS A 1 87 ? 51.794 57.689 46.944 1.00 17.77 579 LYS A CA 1
ATOM 701 C C . LYS A 1 87 ? 51.277 58.523 45.782 1.00 19.18 579 LYS A C 1
ATOM 702 O O . LYS A 1 87 ? 50.887 59.672 45.954 1.00 20.05 579 LYS A O 1
ATOM 708 N N . VAL A 1 88 ? 51.275 57.917 44.600 1.00 18.53 580 VAL A N 1
ATOM 709 C CA . VAL A 1 88 ? 50.812 58.579 43.388 1.00 16.00 580 VAL A CA 1
ATOM 710 C C . VAL A 1 88 ? 49.801 57.645 42.734 1.00 18.09 580 VAL A C 1
ATOM 711 O O . VAL A 1 88 ? 50.100 56.457 42.480 1.00 20.65 580 VAL A O 1
ATOM 715 N N . TYR A 1 89 ? 48.631 58.209 42.418 1.00 18.52 581 TYR A N 1
ATOM 716 C CA . TYR A 1 89 ? 47.484 57.477 41.910 1.00 16.87 581 TYR A CA 1
ATOM 717 C C . TYR A 1 89 ? 47.270 57.728 40.424 1.00 20.70 581 TYR A C 1
ATOM 718 O O . TYR A 1 89 ? 47.540 58.819 39.942 1.00 20.03 581 TYR A O 1
ATOM 727 N N . ARG A 1 90 ? 46.799 56.706 39.698 1.00 19.79 582 ARG A N 1
ATOM 728 C CA . ARG A 1 90 ? 46.474 56.832 38.277 1.00 18.93 582 ARG A CA 1
ATOM 729 C C . ARG A 1 90 ? 45.256 55.980 37.986 1.00 21.71 582 ARG A C 1
ATOM 730 O O . ARG A 1 90 ? 45.100 54.920 38.595 1.00 22.01 582 ARG A O 1
ATOM 738 N N . TRP A 1 91 ? 44.445 56.418 37.021 1.00 20.01 583 TRP A N 1
ATOM 739 C CA . TRP A 1 91 ? 43.316 55.625 36.532 1.00 22.13 583 TRP A CA 1
ATOM 740 C C . TRP A 1 91 ? 42.997 56.004 35.082 1.00 28.22 583 TRP A C 1
ATOM 741 O O . TRP A 1 91 ? 43.342 57.094 34.616 1.00 25.23 583 TRP A O 1
ATOM 752 N N . ASN A 1 92 ? 42.356 55.093 34.362 1.00 31.34 584 ASN A N 1
ATOM 753 C CA . ASN A 1 92 ? 41.784 55.459 33.073 1.00 40.74 584 ASN A CA 1
ATOM 754 C C . ASN A 1 92 ? 40.268 55.537 33.209 1.00 43.89 584 ASN A C 1
ATOM 755 O O . ASN A 1 92 ? 39.723 56.514 33.747 1.00 46.18 584 ASN A O 1
ATOM 760 N N . SER A 1 93 ? 39.577 54.502 32.768 1.00 44.16 585 SER A N 1
ATOM 761 C CA . SER A 1 93 ? 38.132 54.473 32.917 1.00 44.29 585 SER A CA 1
ATOM 762 C C . SER A 1 93 ? 37.720 54.099 34.353 1.00 38.12 585 SER A C 1
ATOM 763 O O . SER A 1 93 ? 38.297 53.201 34.962 1.00 39.59 585 SER A O 1
ATOM 766 N N . LEU A 1 94 ? 36.740 54.825 34.888 1.00 35.70 586 LEU A N 1
ATOM 767 C CA . LEU A 1 94 ? 36.084 54.502 36.172 1.00 27.87 586 LEU A CA 1
ATOM 768 C C . LEU A 1 94 ? 34.606 54.227 35.872 1.00 30.40 586 LEU A C 1
ATOM 769 O O . LEU A 1 94 ? 34.044 54.856 34.989 1.00 31.94 586 LEU A O 1
ATOM 774 N N . ASP A 1 95 ? 33.991 53.300 36.593 1.00 27.57 587 ASP A N 1
ATOM 775 C CA . ASP A 1 95 ? 32.572 52.993 36.407 1.00 26.92 587 ASP A CA 1
ATOM 776 C C . ASP A 1 95 ? 31.870 53.077 37.755 1.00 28.68 587 ASP A C 1
ATOM 777 O O . ASP A 1 95 ? 32.149 52.254 38.638 1.00 27.38 587 ASP A O 1
ATOM 782 N N . LYS A 1 96 ? 30.967 54.046 37.928 1.00 25.22 588 LYS A N 1
ATOM 783 C CA . LYS A 1 96 ? 30.379 54.264 39.252 1.00 24.13 588 LYS A CA 1
ATOM 784 C C . LYS A 1 96 ? 29.456 53.124 39.654 1.00 25.26 588 LYS A C 1
ATOM 785 O O . LYS A 1 96 ? 29.377 52.764 40.834 1.00 23.00 588 LYS A O 1
ATOM 791 N N . ASN A 1 97 ? 28.761 52.542 38.683 1.00 25.74 589 ASN A N 1
ATOM 792 C CA . ASN A 1 97 ? 27.788 51.515 39.015 1.00 32.67 589 ASN A CA 1
ATOM 793 C C . ASN A 1 97 ? 28.464 50.268 39.547 1.00 27.65 589 ASN A C 1
ATOM 794 O O . ASN A 1 97 ? 27.970 49.631 40.496 1.00 30.44 589 ASN A O 1
ATOM 799 N N . ARG A 1 98 ? 29.578 49.899 38.938 1.00 24.89 590 ARG A N 1
ATOM 800 C CA A ARG A 1 98 ? 30.314 48.756 39.443 0.46 25.36 590 ARG A CA 1
ATOM 801 C CA B ARG A 1 98 ? 30.382 48.775 39.419 0.54 25.72 590 ARG A CA 1
ATOM 802 C C . ARG A 1 98 ? 30.922 49.085 40.810 1.00 23.72 590 ARG A C 1
ATOM 803 O O . ARG A 1 98 ? 30.777 48.286 41.756 1.00 24.23 590 ARG A O 1
ATOM 818 N N . PHE A 1 99 ? 31.520 50.268 40.934 1.00 22.60 591 PHE A N 1
ATOM 819 C CA . PHE A 1 99 ? 32.014 50.729 42.233 1.00 20.92 591 PHE A CA 1
ATOM 820 C C . PHE A 1 99 ? 30.938 50.647 43.340 1.00 22.11 591 PHE A C 1
ATOM 821 O O . PHE A 1 99 ? 31.186 50.146 44.433 1.00 22.53 591 PHE A O 1
ATOM 829 N N . SER A 1 100 ? 29.754 51.180 43.061 1.00 22.75 592 SER A N 1
ATOM 830 C CA . SER A 1 100 ? 28.692 51.198 44.063 1.00 23.99 592 SER A CA 1
ATOM 831 C C . SER A 1 100 ? 28.378 49.807 44.557 1.00 23.82 592 SER A C 1
ATOM 832 O O . SER A 1 100 ? 28.190 49.604 45.759 1.00 27.31 592 SER A O 1
ATOM 835 N N . LYS A 1 101 ? 28.346 48.847 43.639 1.00 22.69 593 LYS A N 1
ATOM 836 C CA . LYS A 1 101 ? 28.138 47.435 44.001 1.00 25.46 593 LYS A CA 1
ATOM 837 C C . LYS A 1 101 ? 29.308 46.847 44.804 1.00 24.50 593 LYS A C 1
ATOM 838 O O . LYS A 1 101 ? 29.085 46.115 45.775 1.00 24.04 593 LYS A O 1
ATOM 844 N N . LEU A 1 102 ? 30.532 47.133 44.363 1.00 22.60 594 LEU A N 1
ATOM 845 C CA . LEU A 1 102 ? 31.724 46.604 45.033 1.00 22.32 594 LEU A CA 1
ATOM 846 C C . LEU A 1 102 ? 31.835 47.172 46.432 1.00 22.43 594 LEU A C 1
ATOM 847 O O . LEU A 1 102 ? 32.288 46.474 47.341 1.00 22.71 594 LEU A O 1
ATOM 852 N N . LEU A 1 103 ? 31.447 48.444 46.601 1.00 23.31 595 LEU A N 1
ATOM 853 C CA . LEU A 1 103 ? 31.478 49.075 47.910 1.00 24.71 595 LEU A CA 1
ATOM 854 C C . LEU A 1 103 ? 30.600 48.324 48.899 1.00 26.96 595 LEU A C 1
ATOM 855 O O . LEU A 1 103 ? 30.999 48.093 50.041 1.00 26.45 595 LEU A O 1
ATOM 860 N N . GLN A 1 104 ? 29.403 47.947 48.469 1.00 25.67 596 GLN A N 1
ATOM 861 C CA . GLN A 1 104 ? 28.463 47.289 49.403 1.00 30.42 596 GLN A CA 1
ATOM 862 C C . GLN A 1 104 ? 28.962 45.901 49.773 1.00 26.26 596 GLN A C 1
ATOM 863 O O . GLN A 1 104 ? 28.808 45.418 50.897 1.00 27.27 596 GLN A O 1
ATOM 869 N N . ILE A 1 105 ? 29.566 45.251 48.805 1.00 24.80 597 ILE A N 1
ATOM 870 C CA . ILE A 1 105 ? 30.162 43.948 49.056 1.00 24.26 597 ILE A CA 1
ATOM 871 C C . ILE A 1 105 ? 31.348 44.056 50.017 1.00 25.77 597 ILE A C 1
ATOM 872 O O . ILE A 1 105 ? 31.486 43.235 50.936 1.00 27.22 597 ILE A O 1
ATOM 877 N N . HIS A 1 106 ? 32.197 45.062 49.832 1.00 25.95 598 HIS A N 1
ATOM 878 C CA A HIS A 1 106 ? 33.384 45.145 50.683 0.54 28.47 598 HIS A CA 1
ATOM 879 C CA B HIS A 1 106 ? 33.390 45.236 50.675 0.46 28.53 598 HIS A CA 1
ATOM 880 C C . HIS A 1 106 ? 32.984 45.558 52.099 1.00 30.07 598 HIS A C 1
ATOM 881 O O . HIS A 1 106 ? 33.544 45.043 53.068 1.00 31.29 598 HIS A O 1
ATOM 894 N N . LYS A 1 107 ? 31.995 46.435 52.188 1.00 30.55 599 LYS A N 1
ATOM 895 C CA . LYS A 1 107 ? 31.445 46.918 53.440 1.00 37.95 599 LYS A CA 1
ATOM 896 C C . LYS A 1 107 ? 30.901 45.723 54.210 1.00 39.21 599 LYS A C 1
ATOM 897 O O . LYS A 1 107 ? 31.176 45.576 55.401 1.00 42.43 599 LYS A O 1
ATOM 903 N N . SER A 1 108 ? 30.160 44.847 53.529 1.00 35.76 600 SER A N 1
ATOM 904 C CA . SER A 1 108 ? 29.657 43.624 54.153 1.00 39.35 600 SER A CA 1
ATOM 905 C C . SER A 1 108 ? 30.773 42.734 54.703 1.00 39.38 600 SER A C 1
ATOM 906 O O . SER A 1 108 ? 30.692 42.289 55.853 1.00 41.86 600 SER A O 1
ATOM 909 N N . LYS A 1 109 ? 31.803 42.471 53.892 1.00 36.30 601 LYS A N 1
ATOM 910 C CA . LYS A 1 109 ? 32.933 41.633 54.321 1.00 34.86 601 LYS A CA 1
ATOM 911 C C . LYS A 1 109 ? 33.601 42.143 55.604 1.00 43.17 601 LYS A C 1
ATOM 912 O O . LYS A 1 109 ? 33.845 41.371 56.547 1.00 41.48 601 LYS A O 1
ATOM 918 N N . GLN A 1 110 ? 33.894 43.446 55.623 1.00 45.34 602 GLN A N 1
ATOM 919 C CA . GLN A 1 110 ? 34.512 44.113 56.773 1.00 53.60 602 GLN A CA 1
ATOM 920 C C . GLN A 1 110 ? 33.544 44.191 57.961 1.00 62.55 602 GLN A C 1
ATOM 921 O O . GLN A 1 110 ? 33.970 44.342 59.112 1.00 63.53 602 GLN A O 1
ATOM 927 N N . GLN A 1 111 ? 32.255 44.044 57.642 1.00 66.84 603 GLN A N 1
ATOM 928 C CA . GLN A 1 111 ? 31.099 44.391 58.486 1.00 74.95 603 GLN A CA 1
ATOM 929 C C . GLN A 1 111 ? 31.033 45.911 58.688 1.00 78.62 603 GLN A C 1
ATOM 930 O O . GLN A 1 111 ? 30.907 46.404 59.811 1.00 80.72 603 GLN A O 1
ATOM 936 N N . ASP A 1 112 ? 31.116 46.622 57.561 1.00 79.74 604 ASP A N 1
ATOM 937 C CA . ASP A 1 112 ? 30.984 48.080 57.453 1.00 82.56 604 ASP A CA 1
ATOM 938 C C . ASP A 1 112 ? 32.134 48.811 58.133 1.00 81.93 604 ASP A C 1
ATOM 939 O O . ASP A 1 112 ? 32.944 49.459 57.468 1.00 80.29 604 ASP A O 1
ATOM 944 N N . GLY B 1 1 ? 23.268 33.941 10.331 1.00 32.92 493 GLY B N 1
ATOM 945 C CA . GLY B 1 1 ? 24.639 33.808 9.843 1.00 32.87 493 GLY B CA 1
ATOM 946 C C . GLY B 1 1 ? 25.632 33.553 10.968 1.00 32.10 493 GLY B C 1
ATOM 947 O O . GLY B 1 1 ? 25.241 33.125 12.053 1.00 31.54 493 GLY B O 1
ATOM 956 N N . ALA B 1 3 ? 27.312 35.627 12.854 1.00 31.72 495 ALA B N 1
ATOM 957 C CA . ALA B 1 3 ? 27.116 36.481 14.019 1.00 32.88 495 ALA B CA 1
ATOM 958 C C . ALA B 1 3 ? 26.126 35.860 15.018 1.00 31.06 495 ALA B C 1
ATOM 959 O O . ALA B 1 3 ? 26.370 35.867 16.232 1.00 30.55 495 ALA B O 1
ATOM 961 N N . ALA B 1 4 ? 25.015 35.325 14.518 1.00 31.24 496 ALA B N 1
ATOM 962 C CA . ALA B 1 4 ? 24.035 34.642 15.378 1.00 32.33 496 ALA B CA 1
ATOM 963 C C . ALA B 1 4 ? 24.645 33.410 16.052 1.00 30.46 496 ALA B C 1
ATOM 964 O O . ALA B 1 4 ? 24.452 33.168 17.261 1.00 29.56 496 ALA B O 1
ATOM 966 N N . LEU B 1 5 ? 25.392 32.624 15.281 1.00 29.99 497 LEU B N 1
ATOM 967 C CA . LEU B 1 5 ? 26.021 31.424 15.839 1.00 29.30 497 LEU B CA 1
ATOM 968 C C . LEU B 1 5 ? 27.001 31.780 16.948 1.00 29.22 497 LEU B C 1
ATOM 969 O O . LEU B 1 5 ? 27.043 31.107 17.988 1.00 28.17 497 LEU B O 1
ATOM 974 N N . LEU B 1 6 ? 27.786 32.822 16.704 1.00 29.07 498 LEU B N 1
ATOM 975 C CA . LEU B 1 6 ? 28.775 33.293 17.673 1.00 28.71 498 LEU B CA 1
ATOM 976 C C . LEU B 1 6 ? 28.120 33.753 18.963 1.00 30.34 498 LEU B C 1
ATOM 977 O O . LEU B 1 6 ? 28.543 33.377 20.064 1.00 30.21 498 LEU B O 1
ATOM 982 N N . SER B 1 7 ? 27.088 34.570 18.831 1.00 30.28 499 SER B N 1
ATOM 983 C CA . SER B 1 7 ? 26.385 35.085 20.002 1.00 32.70 499 SER B CA 1
ATOM 984 C C . SER B 1 7 ? 25.683 33.975 20.811 1.00 32.66 499 SER B C 1
ATOM 985 O O . SER B 1 7 ? 25.768 33.940 22.058 1.00 30.13 499 SER B O 1
ATOM 988 N N . GLN B 1 8 ? 25.024 33.052 20.118 1.00 29.78 500 GLN B N 1
ATOM 989 C CA . GLN B 1 8 ? 24.349 31.959 20.813 1.00 29.91 500 GLN B CA 1
ATOM 990 C C . GLN B 1 8 ? 25.370 31.126 21.592 1.00 30.64 500 GLN B C 1
ATOM 991 O O . GLN B 1 8 ? 25.156 30.769 22.752 1.00 27.26 500 GLN B O 1
ATOM 997 N N . ARG B 1 9 ? 26.484 30.815 20.949 1.00 29.97 501 ARG B N 1
ATOM 998 C CA . ARG B 1 9 ? 27.457 29.945 21.579 1.00 30.22 501 ARG B CA 1
ATOM 999 C C . ARG B 1 9 ? 28.166 30.632 22.721 1.00 31.79 501 ARG B C 1
ATOM 1000 O O . ARG B 1 9 ? 28.495 29.988 23.710 1.00 31.82 501 ARG B O 1
ATOM 1008 N N . GLN B 1 10 ? 28.404 31.930 22.595 1.00 30.08 502 GLN B N 1
ATOM 1009 C CA . GLN B 1 10 ? 29.026 32.665 23.691 1.00 32.95 502 GLN B CA 1
ATOM 1010 C C . GLN B 1 10 ? 28.109 32.733 24.924 1.00 33.28 502 GLN B C 1
ATOM 1011 O O . GLN B 1 10 ? 28.578 32.628 26.062 1.00 28.03 502 GLN B O 1
ATOM 1017 N N . LYS B 1 11 ? 26.812 32.901 24.692 1.00 29.70 503 LYS B N 1
ATOM 1018 C CA . LYS B 1 11 ? 25.823 32.867 25.768 1.00 33.53 503 LYS B CA 1
ATOM 1019 C C . LYS B 1 11 ? 25.836 31.504 26.488 1.00 32.23 503 LYS B C 1
ATOM 1020 O O . LYS B 1 11 ? 25.813 31.449 27.723 1.00 31.12 503 LYS B O 1
ATOM 1026 N N . ARG B 1 12 ? 25.897 30.410 25.724 1.00 31.48 504 ARG B N 1
ATOM 1027 C CA . ARG B 1 12 ? 25.947 29.066 26.296 1.00 29.38 504 ARG B CA 1
ATOM 1028 C C . ARG B 1 12 ? 27.218 28.880 27.128 1.00 29.18 504 ARG B C 1
ATOM 1029 O O . ARG B 1 12 ? 27.213 28.285 28.210 1.00 25.76 504 ARG B O 1
ATOM 1037 N N . TYR B 1 13 ? 28.325 29.383 26.600 1.00 27.29 505 TYR B N 1
ATOM 1038 C CA . TYR B 1 13 ? 29.599 29.222 27.282 1.00 24.91 505 TYR B CA 1
ATOM 1039 C C . TYR B 1 13 ? 29.710 30.096 28.547 1.00 27.56 505 TYR B C 1
ATOM 1040 O O . TYR B 1 13 ? 30.250 29.652 29.567 1.00 24.23 505 TYR B O 1
ATOM 1049 N N . GLN B 1 14 ? 29.203 31.327 28.496 1.00 25.81 506 GLN B N 1
ATOM 1050 C CA . GLN B 1 14 ? 29.185 32.146 29.714 1.00 29.71 506 GLN B CA 1
ATOM 1051 C C . GLN B 1 14 ? 28.336 31.480 30.784 1.00 27.57 506 GLN B C 1
ATOM 1052 O O . GLN B 1 14 ? 28.693 31.473 31.961 1.00 25.07 506 GLN B O 1
ATOM 1058 N N . GLN B 1 15 ? 27.202 30.916 30.374 1.00 24.40 507 GLN B N 1
ATOM 1059 C CA . GLN B 1 15 ? 26.337 30.200 31.307 1.00 30.14 507 GLN B CA 1
ATOM 1060 C C . GLN B 1 15 ? 27.037 28.961 31.909 1.00 25.81 507 GLN B C 1
ATOM 1061 O O . GLN B 1 15 ? 26.968 28.701 33.129 1.00 25.16 507 GLN B O 1
ATOM 1067 N N . PHE B 1 16 ? 27.758 28.240 31.063 1.00 23.34 508 PHE B N 1
ATOM 1068 C CA . PHE B 1 16 ? 28.532 27.087 31.504 1.00 22.75 508 PHE B CA 1
ATOM 1069 C C . PHE B 1 16 ? 29.607 27.480 32.518 1.00 22.38 508 PHE B C 1
ATOM 1070 O O . PHE B 1 16 ? 29.739 26.840 33.569 1.00 21.97 508 PHE B O 1
ATOM 1078 N N . LEU B 1 17 ? 30.388 28.510 32.192 1.00 22.57 509 LEU B N 1
ATOM 1079 C CA . LEU B 1 17 ? 31.482 28.941 33.076 1.00 22.29 509 LEU B CA 1
ATOM 1080 C C . LEU B 1 17 ? 30.971 29.413 34.425 1.00 22.32 509 LEU B C 1
ATOM 1081 O O . LEU B 1 17 ? 31.560 29.110 35.482 1.00 21.89 509 LEU B O 1
ATOM 1086 N N . ALA B 1 18 ? 29.894 30.190 34.387 1.00 22.78 510 ALA B N 1
ATOM 1087 C CA . ALA B 1 18 ? 29.278 30.642 35.625 1.00 22.87 510 ALA B CA 1
ATOM 1088 C C . ALA B 1 18 ? 28.842 29.458 36.491 1.00 22.45 510 ALA B C 1
ATOM 1089 O O . ALA B 1 18 ? 29.141 29.477 37.692 1.00 22.22 510 ALA B O 1
ATOM 1104 N N . LYS B 1 20 ? 30.012 26.397 36.376 1.00 21.29 512 LYS B N 1
ATOM 1105 C CA . LYS B 1 20 ? 31.180 25.602 36.782 1.00 21.30 512 LYS B CA 1
ATOM 1106 C C . LYS B 1 20 ? 31.986 26.317 37.862 1.00 20.57 512 LYS B C 1
ATOM 1107 O O . LYS B 1 20 ? 32.424 25.699 38.813 1.00 20.30 512 LYS B O 1
ATOM 1121 N N . THR B 1 22 ? 30.729 28.279 40.092 1.00 21.18 514 THR B N 1
ATOM 1122 C CA . THR B 1 22 ? 30.002 28.159 41.363 1.00 21.19 514 THR B CA 1
ATOM 1123 C C . THR B 1 22 ? 30.205 26.767 41.962 1.00 26.37 514 THR B C 1
ATOM 1124 O O . THR B 1 22 ? 30.357 26.628 43.180 1.00 20.51 514 THR B O 1
ATOM 1128 N N . GLN B 1 23 ? 30.252 25.748 41.106 1.00 20.56 515 GLN B N 1
ATOM 1129 C CA . GLN B 1 23 ? 30.575 24.381 41.593 1.00 17.24 515 GLN B CA 1
ATOM 1130 C C . GLN B 1 23 ? 31.972 24.276 42.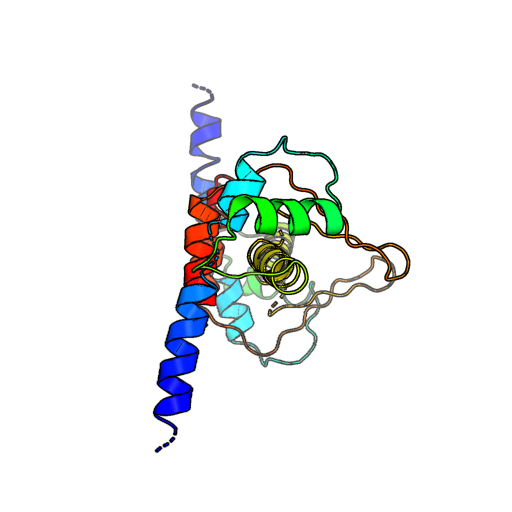124 1.00 15.44 515 GLN B C 1
ATOM 1131 O O . GLN B 1 23 ? 32.201 23.660 43.173 1.00 16.80 515 GLN B O 1
ATOM 1137 N N . VAL B 1 24 ? 32.930 24.873 41.428 1.00 14.73 516 VAL B N 1
ATOM 1138 C CA . VAL B 1 24 ? 34.283 24.915 41.963 1.00 12.82 516 VAL B CA 1
ATOM 1139 C C . VAL B 1 24 ? 34.312 25.629 43.330 1.00 15.73 516 VAL B C 1
ATOM 1140 O O . VAL B 1 24 ? 35.001 25.158 44.262 1.00 18.35 516 VAL B O 1
ATOM 1144 N N . PHE B 1 25 ? 33.597 26.736 43.444 1.00 15.90 517 PHE B N 1
ATOM 1145 C CA . PHE B 1 25 ? 33.507 27.422 44.740 1.00 16.25 517 PHE B CA 1
ATOM 1146 C C . PHE B 1 25 ? 33.004 26.443 45.816 1.00 16.27 517 PHE B C 1
ATOM 1147 O O . PHE B 1 25 ? 33.596 26.356 46.917 1.00 16.74 517 PHE B O 1
ATOM 1155 N N . ASP B 1 26 ? 31.921 25.708 45.511 1.00 16.14 518 ASP B N 1
ATOM 1156 C CA . ASP B 1 26 ? 31.391 24.727 46.468 1.00 16.84 518 ASP B CA 1
ATOM 1157 C C . ASP B 1 26 ? 32.436 23.674 46.875 1.00 18.20 518 ASP B C 1
ATOM 1158 O O . ASP B 1 26 ? 32.479 23.275 48.044 1.00 18.38 518 ASP B O 1
ATOM 1163 N N . ILE B 1 27 ? 33.294 23.255 45.939 1.00 16.15 519 ILE B N 1
ATOM 1164 C CA . ILE B 1 27 ? 34.358 22.304 46.266 1.00 16.68 519 ILE B CA 1
ATOM 1165 C C . ILE B 1 27 ? 35.392 22.953 47.178 1.00 18.43 519 ILE B C 1
ATOM 1166 O O . ILE B 1 27 ? 35.763 22.370 48.209 1.00 21.04 519 ILE B O 1
ATOM 1171 N N . LEU B 1 28 ? 35.824 24.169 46.854 1.00 15.93 520 LEU B N 1
ATOM 1172 C CA . LEU B 1 28 ? 36.789 24.835 47.733 1.00 17.50 520 LEU B CA 1
ATOM 1173 C C . LEU B 1 28 ? 36.204 24.998 49.137 1.00 20.97 520 LEU B C 1
ATOM 1174 O O . LEU B 1 28 ? 36.894 24.784 50.159 1.00 19.51 520 LEU B O 1
ATOM 1179 N N . PHE B 1 29 ? 34.931 25.402 49.182 1.00 16.50 521 PHE B N 1
ATOM 1180 C CA . PHE B 1 29 ? 34.287 25.667 50.443 1.00 14.76 521 PHE B CA 1
ATOM 1181 C C . PHE B 1 29 ? 34.256 24.408 51.306 1.00 21.76 521 PHE B C 1
ATOM 1182 O O . PHE B 1 29 ? 34.259 24.507 52.541 1.00 23.36 521 PHE B O 1
ATOM 1190 N N . SER B 1 30 ? 34.218 23.226 50.675 1.00 18.47 522 SER B N 1
ATOM 1191 C CA . SER B 1 30 ? 34.156 21.943 51.407 1.00 20.66 522 SER B CA 1
ATOM 1192 C C . SER B 1 30 ? 35.497 21.536 52.023 1.00 23.59 522 SER B C 1
ATOM 1193 O O . SER B 1 30 ? 35.536 20.651 52.855 1.00 23.43 522 SER B O 1
ATOM 1196 N N . LEU B 1 31 ? 36.587 22.164 51.592 1.00 20.90 523 LEU B N 1
ATOM 1197 C CA . LEU B 1 31 ? 37.920 21.784 52.092 1.00 18.83 523 LEU B CA 1
ATOM 1198 C C . LEU B 1 31 ? 38.297 22.513 53.381 1.00 18.03 523 LEU B C 1
ATOM 1199 O O . LEU B 1 31 ? 37.613 23.452 53.775 1.00 21.01 523 LEU B O 1
ATOM 1204 N N . THR B 1 32 ? 39.373 22.081 54.036 1.00 19.93 524 THR B N 1
ATOM 1205 C CA . THR B 1 32 ? 39.853 22.763 55.245 1.00 22.22 524 THR B CA 1
ATOM 1206 C C . THR B 1 32 ? 40.457 24.109 54.839 1.00 19.10 524 THR B C 1
ATOM 1207 O O . THR B 1 32 ? 41.348 24.153 54.008 1.00 21.43 524 THR B O 1
ATOM 1211 N N . ARG B 1 33 ? 39.945 25.209 55.373 1.00 20.87 525 ARG B N 1
ATOM 1212 C CA . ARG B 1 33 ? 40.426 26.535 54.946 1.00 20.42 525 ARG B CA 1
ATOM 1213 C C . ARG B 1 33 ? 41.769 26.814 55.611 1.00 24.77 525 ARG B C 1
ATOM 1214 O O . ARG B 1 33 ? 42.105 26.148 56.603 1.00 26.01 525 ARG B O 1
ATOM 1222 N N . GLY B 1 34 ? 42.515 27.788 55.074 1.00 21.77 526 GLY B N 1
ATOM 1223 C CA . GLY B 1 34 ? 43.717 28.296 55.722 1.00 24.11 526 GLY B CA 1
ATOM 1224 C C . GLY B 1 34 ? 44.940 27.406 55.554 1.00 27.39 526 GLY B C 1
ATOM 1225 O O . GLY B 1 34 ? 45.831 27.376 56.418 1.00 30.58 526 GLY B O 1
ATOM 1226 N N . GLN B 1 35 ? 44.982 26.645 54.472 1.00 24.46 527 GLN B N 1
ATOM 1227 C CA . GLN B 1 35 ? 46.204 25.882 54.199 1.00 25.13 527 GLN B CA 1
ATOM 1228 C C . GLN B 1 35 ? 46.423 25.825 52.687 1.00 20.14 527 GLN B C 1
ATOM 1229 O O . GLN B 1 35 ? 45.474 26.040 51.906 1.00 22.30 527 GLN B O 1
ATOM 1235 N N . PRO B 1 36 ? 47.683 25.591 52.255 1.00 20.41 528 PRO B N 1
ATOM 1236 C CA . PRO B 1 36 ? 47.951 25.721 50.818 1.00 18.26 528 PRO B CA 1
ATOM 1237 C C . PRO B 1 36 ? 47.413 24.515 50.078 1.00 16.92 528 PRO B C 1
ATOM 1238 O O . PRO B 1 36 ? 47.496 23.386 50.584 1.00 20.87 528 PRO B O 1
ATOM 1242 N N . TYR B 1 37 ? 46.833 24.780 48.912 1.00 16.35 529 TYR B N 1
ATOM 1243 C CA . TYR B 1 37 ? 46.447 23.731 47.969 1.00 16.61 529 TYR B CA 1
ATOM 1244 C C . TYR B 1 37 ? 47.102 23.961 46.608 1.00 15.88 529 TYR B C 1
ATOM 1245 O O . TYR B 1 37 ? 47.009 25.060 46.051 1.00 18.13 529 TYR B O 1
ATOM 1254 N N . THR B 1 38 ? 47.707 22.918 46.062 1.00 16.17 530 THR B N 1
ATOM 1255 C CA . THR B 1 38 ? 48.344 23.060 44.739 1.00 16.29 530 THR B CA 1
ATOM 1256 C C . THR B 1 38 ? 47.300 23.100 43.631 1.00 17.73 530 THR B C 1
ATOM 1257 O O . THR B 1 38 ? 46.214 22.497 43.734 1.00 15.05 530 THR B O 1
ATOM 1261 N N . GLU B 1 39 ? 47.633 23.800 42.556 1.00 15.43 531 GLU B N 1
ATOM 1262 C CA . GLU B 1 39 ? 46.773 23.772 41.376 1.00 17.68 531 GLU B CA 1
ATOM 1263 C C . GLU B 1 39 ? 46.458 22.341 40.941 1.00 17.89 531 GLU B C 1
ATOM 1264 O O . GLU B 1 39 ? 45.312 22.032 40.548 1.00 19.37 531 GLU B O 1
ATOM 1270 N N . THR B 1 40 ? 47.483 21.478 41.013 1.00 17.91 532 THR B N 1
ATOM 1271 C CA . THR B 1 40 ? 47.380 20.102 40.521 1.00 16.68 532 THR B CA 1
ATOM 1272 C C . THR B 1 40 ? 46.329 19.309 41.288 1.00 17.79 532 THR B C 1
ATOM 1273 O O . THR B 1 40 ? 45.484 18.636 40.684 1.00 18.71 532 THR B O 1
ATOM 1277 N N . TYR B 1 41 ? 46.404 19.391 42.615 1.00 16.09 533 TYR B N 1
ATOM 1278 C CA . TYR B 1 41 ? 45.414 18.760 43.464 1.00 17.44 533 TYR B CA 1
ATOM 1279 C C . TYR B 1 41 ? 44.015 19.292 43.192 1.00 18.00 533 TYR B C 1
ATOM 1280 O O . TYR B 1 41 ? 43.089 18.500 42.969 1.00 19.08 533 TYR B O 1
ATOM 1289 N N . LEU B 1 42 ? 43.863 20.619 43.177 1.00 15.44 534 LEU B N 1
ATOM 1290 C CA . LEU B 1 42 ? 42.537 21.208 43.012 1.00 16.25 534 LEU B CA 1
ATOM 1291 C C . LEU B 1 42 ? 41.941 20.885 41.636 1.00 15.95 534 LEU B C 1
ATOM 1292 O O . LEU B 1 42 ? 40.756 20.551 41.536 1.00 15.86 534 LEU B O 1
ATOM 1297 N N . SER B 1 43 ? 42.754 20.964 40.578 1.00 15.78 535 SER B N 1
ATOM 1298 C CA . SER B 1 43 ? 42.251 20.622 39.253 1.00 16.65 535 SER B CA 1
ATOM 1299 C C . SER B 1 43 ? 41.779 19.183 39.139 1.00 17.83 535 SER B C 1
ATOM 1300 O O . SER B 1 43 ? 40.710 18.909 38.555 1.00 18.22 535 SER B O 1
ATOM 1303 N N . SER B 1 44 ? 42.557 18.264 39.702 1.00 17.05 536 SER B N 1
ATOM 1304 C CA . SER B 1 44 ? 42.182 16.858 39.712 1.00 20.59 536 SER B CA 1
ATOM 1305 C C . SER B 1 44 ? 40.912 16.631 40.533 1.00 17.79 536 SER B C 1
ATOM 1306 O O . SER B 1 44 ? 40.035 15.851 40.148 1.00 18.68 536 SER B O 1
ATOM 1309 N N . LEU B 1 45 ? 40.777 17.353 41.642 1.00 18.66 537 LEU B N 1
ATOM 1310 C CA . LEU B 1 45 ? 39.591 17.225 42.481 1.00 19.97 537 LEU B CA 1
ATOM 1311 C C . LEU B 1 45 ? 38.341 17.696 41.736 1.00 22.45 537 LEU B C 1
ATOM 1312 O O . LEU B 1 45 ? 37.248 17.086 41.819 1.00 20.75 537 LEU B O 1
ATOM 1317 N N . ILE B 1 46 ? 38.491 18.797 41.009 1.00 18.75 538 ILE B N 1
ATOM 1318 C CA . ILE B 1 46 ? 37.409 19.316 40.195 1.00 16.81 538 ILE B CA 1
ATOM 1319 C C . ILE B 1 46 ? 36.958 18.304 39.133 1.00 23.25 538 ILE B C 1
ATOM 1320 O O . ILE B 1 46 ? 35.753 18.025 38.993 1.00 25.15 538 ILE B O 1
ATOM 1325 N N . VAL B 1 47 ? 37.907 17.752 38.382 1.00 20.47 539 VAL B N 1
ATOM 1326 C CA . VAL B 1 47 ? 37.582 16.725 37.397 1.00 20.89 539 VAL B CA 1
ATOM 1327 C C . VAL B 1 47 ? 36.937 15.483 38.033 1.00 21.91 539 VAL B C 1
ATOM 1328 O O . VAL B 1 47 ? 35.898 14.973 37.555 1.00 25.11 539 VAL B O 1
ATOM 1332 N N . ASP B 1 48 ? 37.517 15.005 39.128 1.00 19.86 540 ASP B N 1
ATOM 1333 C CA . ASP B 1 48 ? 37.019 13.790 39.773 1.00 20.09 540 ASP B CA 1
ATOM 1334 C C . ASP B 1 48 ? 35.606 14.005 40.314 1.00 24.85 540 ASP B C 1
ATOM 1335 O O . ASP B 1 48 ? 34.793 13.070 40.355 1.00 26.56 540 ASP B O 1
ATOM 1340 N N . SER B 1 49 ? 35.343 15.238 40.741 1.00 20.08 541 SER B N 1
ATOM 1341 C CA . SER B 1 49 ? 34.071 15.595 41.368 1.00 22.66 541 SER B CA 1
ATOM 1342 C C . SER B 1 49 ? 32.936 15.873 40.371 1.00 24.85 541 SER B C 1
ATOM 1343 O O . SER B 1 49 ? 31.751 15.616 40.679 1.00 23.99 541 SER B O 1
ATOM 1346 N N . LEU B 1 50 ? 33.265 16.454 39.220 1.00 20.24 542 LEU B N 1
ATOM 1347 C CA . LEU B 1 50 ? 32.208 16.977 38.348 1.00 22.94 542 LEU B CA 1
ATOM 1348 C C . LEU B 1 50 ? 32.088 16.256 36.988 1.00 32.04 542 LEU B C 1
ATOM 1349 O O . LEU B 1 50 ? 31.053 16.306 36.334 1.00 33.00 542 LEU B O 1
ATOM 1354 N N . GLN B 1 51 ? 33.125 15.542 36.573 1.00 33.65 543 GLN B N 1
ATOM 1355 C CA . GLN B 1 51 ? 33.078 14.916 35.248 1.00 38.98 543 GLN B CA 1
ATOM 1356 C C . GLN B 1 51 ? 32.260 13.613 35.210 1.00 39.24 543 GLN B C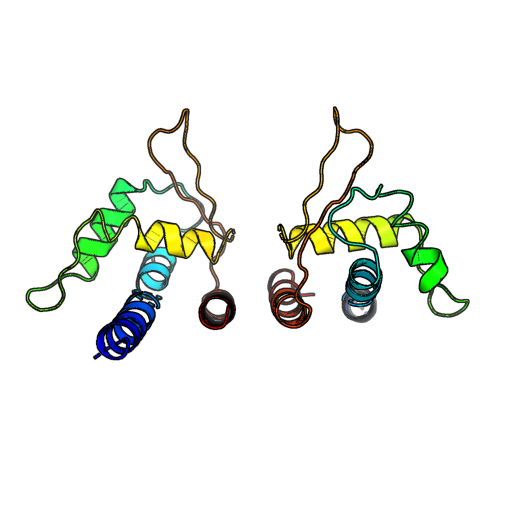 1
ATOM 1357 O O . GLN B 1 51 ? 32.250 12.837 36.170 1.00 37.56 543 GLN B O 1
ATOM 1363 N N . ASP B 1 52 ? 31.584 13.370 34.085 1.00 39.80 544 ASP B N 1
ATOM 1364 C CA . ASP B 1 52 ? 30.966 12.078 33.823 1.00 42.40 544 ASP B CA 1
ATOM 1365 C C . ASP B 1 52 ? 30.778 11.927 32.307 1.00 45.67 544 ASP B C 1
ATOM 1366 O O . ASP B 1 52 ? 31.097 12.856 31.558 1.00 41.68 544 ASP B O 1
ATOM 1371 N N . SER B 1 53 ? 30.227 10.788 31.880 1.00 47.41 545 SER B N 1
ATOM 1372 C CA . SER B 1 53 ? 30.055 10.450 30.456 1.00 54.83 545 SER B CA 1
ATOM 1373 C C . SER B 1 53 ? 29.379 11.508 29.587 1.00 54.95 545 SER B C 1
ATOM 1374 O O . SER B 1 53 ? 29.544 11.509 28.368 1.00 58.22 545 SER B O 1
ATOM 1377 N N . ASN B 1 54 ? 28.579 12.375 30.190 1.00 49.70 546 ASN B N 1
ATOM 1378 C CA . ASN B 1 54 ? 27.821 13.338 29.402 1.00 49.20 546 ASN B CA 1
ATOM 1379 C C . ASN B 1 54 ? 28.186 14.761 29.778 1.00 43.85 546 ASN B C 1
ATOM 1380 O O . ASN B 1 54 ? 27.656 15.715 29.208 1.00 42.63 546 ASN B O 1
ATOM 1385 N N . ASN B 1 55 ? 29.113 14.887 30.726 1.00 37.67 547 ASN B N 1
ATOM 1386 C CA . ASN B 1 55 ? 29.556 16.177 31.205 1.00 36.55 547 ASN B CA 1
ATOM 1387 C C . ASN B 1 55 ? 31.078 16.233 31.282 1.00 38.99 547 ASN B C 1
ATOM 1388 O O . ASN B 1 55 ? 31.638 16.223 32.357 1.00 36.99 547 ASN B O 1
ATOM 1393 N N . PRO B 1 56 ? 31.740 16.307 30.122 1.00 41.56 548 PRO B N 1
ATOM 1394 C CA . PRO B 1 56 ? 33.209 16.206 30.106 1.00 42.69 548 PRO B CA 1
ATOM 1395 C C . PRO B 1 56 ? 33.878 17.453 30.689 1.00 40.23 548 PRO B C 1
ATOM 1396 O O . PRO B 1 56 ? 33.316 18.559 30.657 1.00 38.83 548 PRO B O 1
ATOM 1400 N N . ILE B 1 57 ? 35.058 17.255 31.265 1.00 36.60 549 ILE B N 1
ATOM 1401 C CA . ILE B 1 57 ? 35.918 18.359 31.686 1.00 32.31 549 ILE B CA 1
ATOM 1402 C C . ILE B 1 57 ? 37.272 17.754 32.073 1.00 34.10 549 ILE B C 1
ATOM 1403 O O . ILE B 1 57 ? 37.331 16.790 32.850 1.00 32.41 549 ILE B O 1
ATOM 1408 N N . GLY B 1 58 ? 38.335 18.288 31.485 1.00 31.78 550 GLY B N 1
ATOM 1409 C CA . GLY B 1 58 ? 39.679 17.796 31.741 1.00 30.93 550 GLY B CA 1
ATOM 1410 C C . GLY B 1 58 ? 40.422 18.737 32.671 1.00 27.37 550 GLY B C 1
ATOM 1411 O O . GLY B 1 58 ? 39.906 19.797 33.050 1.00 23.59 550 GLY B O 1
ATOM 1412 N N . THR B 1 59 ? 41.624 18.345 33.082 1.00 24.89 551 THR B N 1
ATOM 1413 C CA . THR B 1 59 ? 42.272 19.084 34.167 1.00 24.44 551 THR B CA 1
ATOM 1414 C C . THR B 1 59 ? 42.756 20.456 33.668 1.00 23.64 551 THR B C 1
ATOM 1415 O O . THR B 1 59 ? 42.834 21.403 34.446 1.00 22.49 551 THR B O 1
ATOM 1419 N N . LYS B 1 60 ? 43.071 20.580 32.382 1.00 23.37 552 LYS B N 1
ATOM 1420 C CA . LYS B 1 60 ? 43.431 21.906 31.856 1.00 26.44 552 LYS B CA 1
ATOM 1421 C C . LYS B 1 60 ? 42.297 22.920 31.933 1.00 27.63 552 LYS B C 1
ATOM 1422 O O . LYS B 1 60 ? 42.487 24.064 32.382 1.00 28.01 552 LYS B O 1
ATOM 1428 N N . GLU B 1 61 ? 41.107 22.525 31.475 1.00 23.92 553 GLU B N 1
ATOM 1429 C CA . GLU B 1 61 ? 39.939 23.384 31.633 1.00 22.61 553 GLU B CA 1
ATOM 1430 C C . GLU B 1 61 ? 39.636 23.642 33.101 1.00 22.30 553 GLU B C 1
ATOM 1431 O O . GLU B 1 61 ? 39.301 24.768 33.489 1.00 21.31 553 GLU B O 1
ATOM 1437 N N . ALA B 1 62 ? 39.770 22.614 33.937 1.00 21.63 554 ALA B N 1
ATOM 1438 C CA . ALA B 1 62 ? 39.518 22.796 35.382 1.00 18.75 554 ALA B CA 1
ATOM 1439 C C . ALA B 1 62 ? 40.452 23.857 35.991 1.00 18.81 554 ALA B C 1
ATOM 1440 O O . ALA B 1 62 ? 40.013 24.687 36.796 1.00 19.68 554 ALA B O 1
ATOM 1442 N N . SER B 1 63 ? 41.721 23.828 35.603 1.00 21.64 555 SER B N 1
ATOM 1443 C CA A SER B 1 63 ? 42.679 24.807 36.137 0.58 20.31 555 SER B CA 1
ATOM 1444 C CA B SER B 1 63 ? 42.703 24.806 36.084 0.42 20.04 555 SER B CA 1
ATOM 1445 C C . SER B 1 63 ? 42.352 26.219 35.637 1.00 21.08 555 SER B C 1
ATOM 1446 O O . SER B 1 63 ? 42.533 27.186 36.374 1.00 19.43 555 SER B O 1
ATOM 1451 N N . GLU B 1 64 ? 41.863 26.335 34.401 1.00 20.59 556 GLU B N 1
ATOM 1452 C CA . GLU B 1 64 ? 41.456 27.629 33.879 1.00 21.82 556 GLU B CA 1
ATOM 1453 C C . GLU B 1 64 ? 40.222 28.166 34.635 1.00 24.02 556 GLU B C 1
ATOM 1454 O O . GLU B 1 64 ? 40.124 29.367 34.912 1.00 25.55 556 GLU B O 1
ATOM 1460 N N . ILE B 1 65 ? 39.256 27.292 34.907 1.00 20.91 557 ILE B N 1
ATOM 1461 C CA . ILE B 1 65 ? 38.040 27.704 35.637 1.00 19.45 557 ILE B CA 1
ATOM 1462 C C . ILE B 1 65 ? 38.428 28.115 37.071 1.00 20.18 557 ILE B C 1
ATOM 1463 O O . ILE B 1 65 ? 37.926 29.096 37.612 1.00 21.07 557 ILE B O 1
ATOM 1468 N N . LEU B 1 66 ? 39.336 27.357 37.666 1.00 16.65 558 LEU B N 1
ATOM 1469 C CA . LEU B 1 66 ? 39.830 27.654 39.020 1.00 16.09 558 LEU B CA 1
ATOM 1470 C C . LEU B 1 66 ? 40.522 29.014 39.014 1.00 18.82 558 LEU B C 1
ATOM 1471 O O . LEU B 1 66 ? 40.332 29.830 39.917 1.00 18.51 558 LEU B O 1
ATOM 1476 N N . ALA B 1 67 ? 41.365 29.240 38.008 1.00 21.98 559 ALA B N 1
ATOM 1477 C CA . ALA B 1 67 ? 42.068 30.527 37.876 1.00 22.63 559 ALA B CA 1
ATOM 1478 C C . ALA B 1 67 ? 41.038 31.648 37.708 1.00 23.06 559 ALA B C 1
ATOM 1479 O O . ALA B 1 67 ? 41.171 32.719 38.317 1.00 21.31 559 ALA B O 1
ATOM 1481 N N . GLY B 1 68 ? 39.992 31.384 36.905 1.00 19.84 560 GLY B N 1
ATOM 1482 C CA . GLY B 1 68 ? 38.885 32.332 36.753 1.00 17.59 560 GLY B CA 1
ATOM 1483 C C . GLY B 1 68 ? 38.238 32.695 38.090 1.00 20.96 560 GLY B C 1
ATOM 1484 O O . GLY B 1 68 ? 37.917 33.859 38.380 1.00 21.99 560 GLY B O 1
ATOM 1485 N N . LEU B 1 69 ? 38.011 31.677 38.910 1.00 22.85 561 LEU B N 1
ATOM 1486 C CA . LEU B 1 69 ? 37.376 31.899 40.209 1.00 23.60 561 LEU B CA 1
ATOM 1487 C C . LEU B 1 69 ? 38.240 32.777 41.117 1.00 22.04 561 LEU B C 1
ATOM 1488 O O . LEU B 1 69 ? 37.722 33.659 41.809 1.00 19.53 561 LEU B O 1
ATOM 1493 N N . GLN B 1 70 ? 39.546 32.528 41.132 1.00 20.04 562 GLN B N 1
ATOM 1494 C CA . GLN B 1 70 ? 40.451 33.348 41.938 1.00 19.10 562 GLN B CA 1
ATOM 1495 C C . GLN B 1 70 ? 40.414 34.783 41.432 1.00 18.95 562 GLN B C 1
ATOM 1496 O O . GLN B 1 70 ? 40.489 35.735 42.216 1.00 21.84 562 GLN B O 1
ATOM 1502 N N . GLY B 1 71 ? 40.257 34.962 40.121 1.00 20.06 563 GLY B N 1
ATOM 1503 C CA . GLY B 1 71 ? 40.183 36.314 39.562 1.00 23.17 563 GLY B CA 1
ATOM 1504 C C . GLY B 1 71 ? 38.962 37.112 39.999 1.00 28.91 563 GLY B C 1
ATOM 1505 O O . GLY B 1 71 ? 39.012 38.352 40.045 1.00 28.65 563 GLY B O 1
ATOM 1506 N N . ILE B 1 72 ? 37.869 36.401 40.293 1.00 22.32 564 ILE B N 1
ATOM 1507 C CA . ILE B 1 72 ? 36.619 37.007 40.741 1.00 24.88 564 ILE B CA 1
ATOM 1508 C C . ILE B 1 72 ? 36.676 37.281 42.239 1.00 22.01 564 ILE B C 1
ATOM 1509 O O . ILE B 1 72 ? 36.109 38.267 42.709 1.00 26.68 564 ILE B O 1
ATOM 1514 N N . LEU B 1 73 ? 37.435 36.440 42.947 1.00 19.89 565 LEU B N 1
ATOM 1515 C CA . LEU B 1 73 ? 37.578 36.501 44.400 1.00 21.38 565 LEU B CA 1
ATOM 1516 C C . LEU B 1 73 ? 38.999 36.778 44.859 1.00 21.50 565 LEU B C 1
ATOM 1517 O O . LEU B 1 73 ? 39.487 36.106 45.756 1.00 22.27 565 LEU B O 1
ATOM 1522 N N . PRO B 1 74 ? 39.673 37.766 44.263 1.00 24.38 566 PRO B N 1
ATOM 1523 C CA . PRO B 1 74 ? 41.059 37.967 44.708 1.00 24.01 566 PRO B CA 1
ATOM 1524 C C . PRO B 1 74 ? 41.223 38.453 46.150 1.00 25.15 566 PRO B C 1
ATOM 1525 O O . PRO B 1 74 ? 42.340 38.337 46.698 1.00 29.34 566 PRO B O 1
ATOM 1537 N N . ASP B 1 76 ? 39.602 37.134 48.597 1.00 21.67 568 ASP B N 1
ATOM 1538 C CA . ASP B 1 76 ? 39.402 35.935 49.400 1.00 20.84 568 ASP B CA 1
ATOM 1539 C C . ASP B 1 76 ? 40.380 34.795 49.109 1.00 22.31 568 ASP B C 1
ATOM 1540 O O . ASP B 1 76 ? 40.657 33.993 49.978 1.00 24.52 568 ASP B O 1
ATOM 1545 N N . ILE B 1 77 ? 40.798 34.669 47.858 1.00 22.10 569 ILE B N 1
ATOM 1546 C CA . ILE B 1 77 ? 41.657 33.565 47.440 1.00 21.82 569 ILE B CA 1
ATOM 1547 C C . ILE B 1 77 ? 42.947 34.166 46.914 1.00 21.26 569 ILE B C 1
ATOM 1548 O O . ILE B 1 77 ? 42.914 35.029 46.033 1.00 21.01 569 ILE B O 1
ATOM 1553 N N . SER B 1 78 ? 44.067 33.747 47.479 1.00 19.48 570 SER B N 1
ATOM 1554 C CA . SER B 1 78 ? 45.363 34.178 46.964 1.00 24.72 570 SER B CA 1
ATOM 1555 C C . SER B 1 78 ? 45.951 33.086 46.073 1.00 24.22 570 SER B C 1
ATOM 1556 O O . SER B 1 78 ? 45.649 31.904 46.218 1.00 20.14 570 SER B O 1
ATOM 1559 N N . VAL B 1 79 ? 46.801 33.476 45.133 1.00 23.47 571 VAL B N 1
ATOM 1560 C CA . VAL B 1 79 ? 47.511 32.470 44.359 1.00 22.42 571 VAL B CA 1
ATOM 1561 C C . VAL B 1 79 ? 48.949 32.946 44.291 1.00 21.67 571 VAL B C 1
ATOM 1562 O O . VAL B 1 79 ? 49.215 34.141 44.137 1.00 26.71 571 VAL B O 1
ATOM 1566 N N . HIS B 1 80 ? 49.882 32.018 44.437 1.00 22.40 572 HIS B N 1
ATOM 1567 C CA A HIS B 1 80 ? 51.292 32.370 44.386 0.50 25.25 572 HIS B CA 1
ATOM 1568 C CA B HIS B 1 80 ? 51.302 32.347 44.400 0.50 25.29 572 HIS B CA 1
ATOM 1569 C C . HIS B 1 80 ? 52.039 31.377 43.493 1.00 22.76 572 HIS B C 1
ATOM 1570 O O . HIS B 1 80 ? 51.687 30.199 43.430 1.00 20.48 572 HIS B O 1
ATOM 1583 N N . GLN B 1 81 ? 53.045 31.877 42.781 1.00 22.65 573 GLN B N 1
ATOM 1584 C CA . GLN B 1 81 ? 53.950 31.036 42.021 1.00 22.23 573 GLN B CA 1
ATOM 1585 C C . GLN B 1 81 ? 55.377 31.412 42.360 1.00 26.80 573 GLN B C 1
ATOM 1586 O O . GLN B 1 81 ? 55.707 32.587 42.317 1.00 32.76 573 GLN B O 1
ATOM 1592 N N . VAL B 1 82 ? 56.218 30.429 42.630 1.00 24.81 574 VAL B N 1
ATOM 1593 C CA . VAL B 1 82 ? 57.644 30.690 42.758 1.00 28.83 574 VAL B CA 1
ATOM 1594 C C . VAL B 1 82 ? 58.366 30.597 41.399 1.00 34.28 574 VAL B C 1
ATOM 1595 O O . VAL B 1 82 ? 58.342 29.544 40.748 1.00 33.82 574 VAL B O 1
ATOM 1599 N N . ASP B 1 83 ? 58.981 31.707 40.993 1.00 36.20 575 ASP B N 1
ATOM 1600 C CA . ASP B 1 83 ? 59.737 31.807 39.742 1.00 46.62 575 ASP B CA 1
ATOM 1601 C C . ASP B 1 83 ? 58.904 31.280 38.560 1.00 40.98 575 ASP B C 1
ATOM 1602 O O . ASP B 1 83 ? 59.398 30.543 37.705 1.00 41.36 575 ASP B O 1
ATOM 1607 N N . GLY B 1 84 ? 57.637 31.656 38.529 1.00 34.42 576 GLY B N 1
ATOM 1608 C CA . GLY B 1 84 ? 56.750 31.259 37.449 1.00 33.24 576 GLY B CA 1
ATOM 1609 C C . GLY B 1 84 ? 56.341 29.791 37.407 1.00 35.02 576 GLY B C 1
ATOM 1610 O O . GLY B 1 84 ? 55.743 29.351 36.412 1.00 36.68 576 GLY B O 1
ATOM 1611 N N . GLY B 1 85 ? 56.583 29.050 38.491 1.00 30.72 577 GLY B N 1
ATOM 1612 C CA . GLY B 1 85 ? 56.277 27.625 38.533 1.00 26.27 577 GLY B CA 1
ATOM 1613 C C . GLY B 1 85 ? 54.844 27.275 38.931 1.00 24.88 577 GLY B C 1
ATOM 1614 O O . GLY B 1 85 ? 53.880 27.939 38.535 1.00 28.31 577 GLY B O 1
ATOM 1615 N N . LEU B 1 86 ? 54.715 26.237 39.747 1.00 20.32 578 LEU B N 1
ATOM 1616 C CA . LEU B 1 86 ? 53.427 25.717 40.215 1.00 19.10 578 LEU B CA 1
ATOM 1617 C C . LEU B 1 86 ? 52.573 26.779 40.936 1.00 19.73 578 LEU B C 1
ATOM 1618 O O . LEU B 1 86 ? 53.056 27.447 41.847 1.00 21.34 578 LEU B O 1
ATOM 1623 N N . LYS B 1 87 ? 51.316 26.911 40.528 1.00 17.47 579 LYS B N 1
ATOM 1624 C CA . LYS B 1 87 ? 50.369 27.752 41.274 1.00 16.00 579 LYS B CA 1
ATOM 1625 C C . LYS B 1 87 ? 49.902 27.076 42.568 1.00 18.71 579 LYS B C 1
ATOM 1626 O O . LYS B 1 87 ? 49.518 25.898 42.583 1.00 20.12 579 LYS B O 1
ATOM 1632 N N . VAL B 1 88 ? 49.970 27.829 43.665 1.00 18.02 580 VAL B N 1
ATOM 1633 C CA . VAL B 1 88 ? 49.505 27.357 44.963 1.00 15.98 580 VAL B CA 1
ATOM 1634 C C . VAL B 1 88 ? 48.454 28.329 45.469 1.00 18.10 580 VAL B C 1
ATOM 1635 O O . VAL B 1 88 ? 48.704 29.534 45.523 1.00 20.23 580 VAL B O 1
ATOM 1639 N N . TYR B 1 89 ? 47.275 27.805 45.838 1.00 17.42 581 TYR B N 1
ATOM 1640 C CA . TYR B 1 89 ? 46.152 28.616 46.260 1.00 15.05 581 TYR B CA 1
ATOM 1641 C C . TYR B 1 89 ? 45.931 28.558 47.769 1.00 16.36 581 TYR B C 1
ATOM 1642 O O . TYR B 1 89 ? 46.167 27.529 48.365 1.00 18.85 581 TYR B O 1
ATOM 1651 N N . ARG B 1 90 ? 45.434 29.642 48.369 1.00 19.61 582 ARG B N 1
ATOM 1652 C CA . ARG B 1 90 ? 45.100 29.664 49.802 1.00 20.68 582 ARG B CA 1
ATOM 1653 C C . ARG B 1 90 ? 43.886 30.564 50.012 1.00 20.65 582 ARG B C 1
ATOM 1654 O O . ARG B 1 90 ? 43.672 31.519 49.254 1.00 22.69 582 ARG B O 1
ATOM 1662 N N . TRP B 1 91 ? 43.129 30.285 51.067 1.00 18.99 583 TRP B N 1
ATOM 1663 C CA . TRP B 1 91 ? 42.051 31.178 51.455 1.00 19.41 583 TRP B CA 1
ATOM 1664 C C . TRP B 1 91 ? 41.856 31.044 52.960 1.00 25.21 583 TRP B C 1
ATOM 1665 O O . TRP B 1 91 ? 42.139 29.993 53.530 1.00 24.79 583 TRP B O 1
ATOM 1676 N N . ASN B 1 92 ? 41.394 32.116 53.594 1.00 30.07 584 ASN B N 1
ATOM 1677 C CA . ASN B 1 92 ? 41.079 32.096 55.026 1.00 36.27 584 ASN B CA 1
ATOM 1678 C C . ASN B 1 92 ? 39.587 31.987 55.281 1.00 42.88 584 ASN B C 1
ATOM 1679 O O . ASN B 1 92 ? 39.161 31.385 56.259 1.00 46.36 584 ASN B O 1
ATOM 1684 N N . SER B 1 93 ? 38.793 32.623 54.433 1.00 40.72 585 SER B N 1
ATOM 1685 C CA . SER B 1 93 ? 37.354 32.728 54.684 1.00 45.25 585 SER B CA 1
ATOM 1686 C C . SER B 1 93 ? 36.561 32.947 53.396 1.00 40.77 585 SER B C 1
ATOM 1687 O O . SER B 1 93 ? 36.509 34.052 52.855 1.00 45.34 585 SER B O 1
ATOM 1690 N N . LEU B 1 94 ? 35.926 31.888 52.922 1.00 31.87 586 LEU B N 1
ATOM 1691 C CA . LEU B 1 94 ? 35.090 31.985 51.742 1.00 24.24 586 LEU B CA 1
ATOM 1692 C C . LEU B 1 94 ? 33.686 32.396 52.175 1.00 26.41 586 LEU B C 1
ATOM 1693 O O . LEU B 1 94 ? 33.272 32.129 53.313 1.00 26.43 586 LEU B O 1
ATOM 1698 N N . ASP B 1 95 ? 32.955 33.055 51.277 1.00 22.43 587 ASP B N 1
ATOM 1699 C CA . ASP B 1 95 ? 31.566 33.425 51.544 1.00 19.33 587 ASP B CA 1
ATOM 1700 C C . ASP B 1 95 ? 30.777 33.350 50.252 1.00 20.63 587 ASP B C 1
ATOM 1701 O O . ASP B 1 95 ? 31.062 34.113 49.332 1.00 22.38 587 ASP B O 1
ATOM 1706 N N . LYS B 1 96 ? 29.798 32.450 50.152 1.00 22.90 588 LYS B N 1
ATOM 1707 C CA . LYS B 1 96 ? 29.197 32.212 48.838 1.00 21.14 588 LYS B CA 1
ATOM 1708 C C . LYS B 1 96 ? 28.321 33.384 48.418 1.00 21.86 588 LYS B C 1
ATOM 1709 O O . LYS B 1 96 ? 28.226 33.695 47.227 1.00 22.74 588 LYS B O 1
ATOM 1715 N N . ASN B 1 97 ? 27.684 34.045 49.385 1.00 24.72 589 ASN B N 1
ATOM 1716 C CA . ASN B 1 97 ? 26.825 35.180 49.044 1.00 27.51 589 ASN B CA 1
ATOM 1717 C C . ASN B 1 97 ? 27.646 36.296 48.376 1.00 24.34 589 ASN B C 1
ATOM 1718 O O . ASN B 1 97 ? 27.245 36.828 47.338 1.00 22.99 589 ASN B O 1
ATOM 1723 N N . ARG B 1 98 ? 28.803 36.621 48.952 1.00 21.70 590 ARG B N 1
ATOM 1724 C CA . ARG B 1 98 ? 29.754 37.525 48.299 1.00 21.22 590 ARG B CA 1
ATOM 1725 C C . ARG B 1 98 ? 30.230 37.030 46.905 1.00 22.51 590 ARG B C 1
ATOM 1726 O O . ARG B 1 98 ? 30.295 37.812 45.955 1.00 21.70 590 ARG B O 1
ATOM 1734 N N . PHE B 1 99 ? 30.583 35.744 46.788 1.00 21.04 591 PHE B N 1
ATOM 1735 C CA . PHE B 1 99 ? 30.907 35.196 45.481 1.00 21.24 591 PHE B CA 1
ATOM 1736 C C . PHE B 1 99 ? 29.752 35.378 44.464 1.00 22.72 591 PHE B C 1
ATOM 1737 O O . PHE B 1 99 ? 29.968 35.817 43.337 1.00 22.69 591 PHE B O 1
ATOM 1745 N N . SER B 1 100 ? 28.542 35.022 44.867 1.00 22.86 592 SER B N 1
ATOM 1746 C CA . SER B 1 100 ? 27.396 35.153 43.978 1.00 25.70 592 SER B CA 1
ATOM 1747 C C . SER B 1 100 ? 27.250 36.580 43.445 1.00 26.41 592 SER B C 1
ATOM 1748 O O . SER B 1 100 ? 27.003 36.787 42.254 1.00 25.18 592 SER B O 1
ATOM 1751 N N . LYS B 1 101 ? 27.411 37.566 44.327 1.00 24.08 593 LYS B N 1
ATOM 1752 C CA . LYS B 1 101 ? 27.305 38.966 43.940 1.00 24.53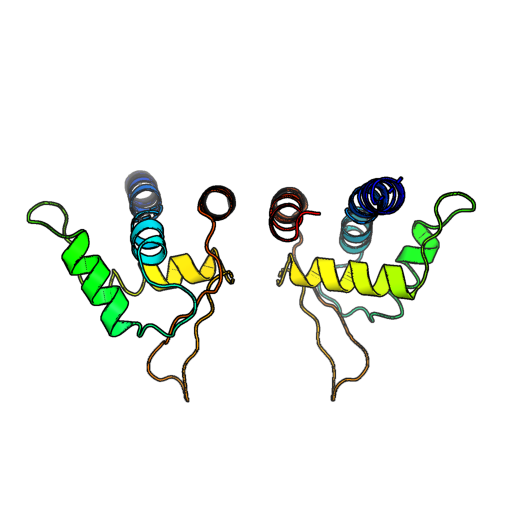 593 LYS B CA 1
ATOM 1753 C C . LYS B 1 101 ? 28.401 39.435 42.981 1.00 24.34 593 LYS B C 1
ATOM 1754 O O . LYS B 1 101 ? 28.128 40.145 41.979 1.00 25.15 593 LYS B O 1
ATOM 1760 N N . LEU B 1 102 ? 29.633 39.038 43.275 1.00 24.95 594 LEU B N 1
ATOM 1761 C CA . LEU B 1 102 ? 30.761 39.375 42.408 1.00 23.18 594 LEU B CA 1
ATOM 1762 C C . LEU B 1 102 ? 30.673 38.654 41.057 1.00 28.21 594 LEU B C 1
ATOM 1763 O O . LEU B 1 102 ? 31.018 39.227 40.029 1.00 31.63 594 LEU B O 1
ATOM 1768 N N . LEU B 1 103 ? 30.215 37.404 41.056 1.00 25.61 595 LEU B N 1
ATOM 1769 C CA . LEU B 1 103 ? 30.008 36.691 39.798 1.00 25.67 595 LEU B CA 1
ATOM 1770 C C . LEU B 1 103 ? 29.013 37.450 38.918 1.00 28.99 595 LEU B C 1
ATOM 1771 O O . LEU B 1 103 ? 29.220 37.599 37.705 1.00 32.01 595 LEU B O 1
ATOM 1776 N N . GLN B 1 104 ? 27.931 37.939 39.525 1.00 27.67 596 GLN B N 1
ATOM 1777 C CA . GLN B 1 104 ? 26.920 38.700 38.769 1.00 35.34 596 GLN B CA 1
ATOM 1778 C C . GLN B 1 104 ? 27.514 40.000 38.224 1.00 33.52 596 GLN B C 1
ATOM 1779 O O . GLN B 1 104 ? 27.150 40.443 37.137 1.00 34.60 596 GLN B O 1
ATOM 1785 N N . ILE B 1 105 ? 28.440 40.608 38.955 1.00 30.05 597 ILE B N 1
ATOM 1786 C CA . ILE B 1 105 ? 29.126 41.800 38.449 1.00 31.92 597 ILE B CA 1
ATOM 1787 C C . ILE B 1 105 ? 29.979 41.446 37.224 1.00 36.92 597 ILE B C 1
ATOM 1788 O O . ILE B 1 105 ? 29.960 42.149 36.216 1.00 34.50 597 ILE B O 1
ATOM 1793 N N . HIS B 1 106 ? 30.713 40.344 37.295 1.00 40.67 598 HIS B N 1
ATOM 1794 C CA . HIS B 1 106 ? 31.545 39.949 36.156 1.00 48.91 598 HIS B CA 1
ATOM 1795 C C . HIS B 1 106 ? 30.723 39.564 34.920 1.00 51.17 598 HIS B C 1
ATOM 1796 O O . HIS B 1 106 ? 31.083 39.944 33.809 1.00 53.58 598 HIS B O 1
ATOM 1803 N N . LYS B 1 107 ? 29.627 38.830 35.104 1.00 52.02 599 LYS B N 1
ATOM 1804 C CA . LYS B 1 107 ? 28.700 38.564 34.003 1.00 54.20 599 LYS B CA 1
ATOM 1805 C C . LYS B 1 107 ? 28.273 39.886 33.340 1.00 61.71 599 LYS B C 1
ATOM 1806 O O . LYS B 1 107 ? 28.453 40.068 32.131 1.00 61.27 599 LYS B O 1
ATOM 1812 N N . SER B 1 108 ? 27.721 40.796 34.150 1.00 65.06 600 SER B N 1
ATOM 1813 C CA . SER B 1 108 ? 27.377 42.165 33.737 1.00 70.52 600 SER B CA 1
ATOM 1814 C C . SER B 1 108 ? 28.602 43.088 33.716 1.00 73.83 600 SER B C 1
ATOM 1815 O O . SER B 1 108 ? 28.709 43.993 34.557 1.00 75.00 600 SER B O 1
ATOM 1818 N N . LYS B 1 109 ? 29.524 42.853 32.783 1.00 73.58 601 LYS B N 1
ATOM 1819 C CA . LYS B 1 109 ? 30.718 43.688 32.642 1.00 73.84 601 LYS B CA 1
ATOM 1820 C C . LYS B 1 109 ? 31.335 43.528 31.261 1.00 74.33 601 LYS B C 1
ATOM 1821 O O . LYS B 1 109 ? 31.213 42.472 30.643 1.00 74.64 601 LYS B O 1
#

Organism: Saccharomyces cerevisiae (strain ATCC 204508 / S288c) (NCBI:txid559292)

GO terms:
  GO:0005634 nucleus (C, IDA)
  GO:0005737 cytoplasm (C, IDA)
  GO:0003688 DNA replication origin binding (F, IDA)
  GO:0005656 nuclear pre-replicative complex (C, IDA)
  GO:0030174 regulation of DNA-templated DNA replication initiation (P, IDA)
  GO:0006267 pre-replicative complex assembly involved in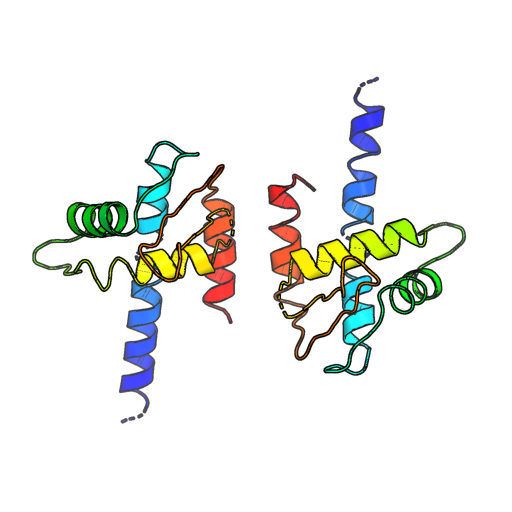 nuclear cell cycle DNA replication (P, IDA)
  GO:0000727 double-strand break repair via break-induced replication (P, IMP)
  GO:0005656 nuclear pre-replicative complex (C, IMP)
  GO:0005654 nucleoplasm (C, TAS)
  GO:0005515 protein binding (F, IPI)